Protein AF-A0A940ZBG0-F1 (afdb_monomer_lite)

Foldseek 3Di:
DPPPPDDDDPVNVVVVVVVCVVVLVDPDPSVVVVVVVVVVVVVPALEQEDDCDPPLADVALVVRLVLLQCLQPPPLAVHAADQQADQDDDPDFDADLHRCVVGSRSLRVGVSNQNRYNHDPDDDDDFDQPDDDPDPAADDQHWYAESVGTHHDDVVVVVVVCVVPVDPNHRPNCSSNNGRGVVSNVRSNVSD

Secondary structure (DSSP, 8-state):
--SS-----HHHHHHHHHHHHHTT-S-SHHHHHHHHHHHHHHHH-SEE--S-BTTTB-SSHHHHHHHHHHHHHSTTS--SPPTT---PPP-------S-HHHHHHHHHHHHHHHHTSS--S-----PPP-S--SSS-----PEEEETTEEEPP-HHHHHHHHHHS---TTTTGGGGGT--HHHHHHHHHHT-

Radius of gyration: 22.43 Å; chains: 1; bounding box: 70×31×54 Å

Structure (mmCIF, N/CA/C/O backbon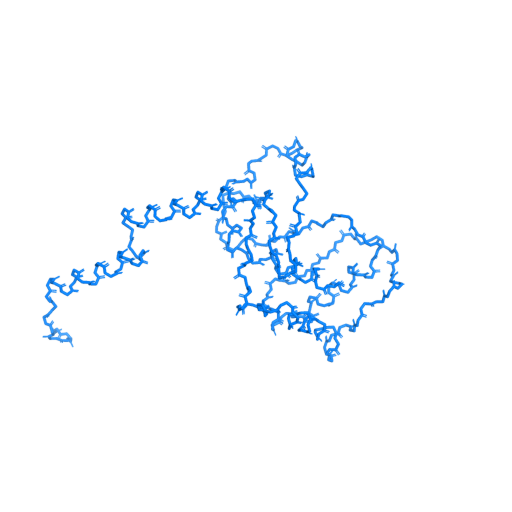e):
data_AF-A0A940ZBG0-F1
#
_entry.id   AF-A0A940ZBG0-F1
#
loop_
_atom_site.group_PDB
_atom_site.id
_atom_site.type_symbol
_atom_site.label_atom_id
_atom_site.label_alt_id
_atom_site.label_comp_id
_atom_site.label_asym_id
_atom_site.label_entity_id
_atom_site.label_seq_id
_atom_site.pdbx_PDB_ins_code
_atom_site.Cartn_x
_atom_site.Cartn_y
_atom_site.Cartn_z
_atom_site.occupancy
_atom_site.B_iso_or_equiv
_atom_site.auth_seq_id
_atom_site.auth_comp_id
_atom_site.auth_asym_id
_atom_site.auth_atom_id
_atom_site.pdbx_PDB_model_num
ATOM 1 N N . MET A 1 1 ? -48.530 17.840 16.232 1.00 47.94 1 MET A N 1
ATOM 2 C CA . MET A 1 1 ? -48.938 16.725 15.348 1.00 47.94 1 MET A CA 1
ATOM 3 C C . MET A 1 1 ? -47.774 15.737 15.287 1.00 47.94 1 MET A C 1
ATOM 5 O O . MET A 1 1 ? -46.697 16.145 14.873 1.00 47.94 1 MET A O 1
ATOM 9 N N . ARG A 1 2 ? -47.915 14.501 15.795 1.00 56.12 2 ARG A N 1
ATOM 10 C CA . ARG A 1 2 ? -46.859 13.473 15.675 1.00 56.12 2 ARG A CA 1
ATOM 11 C C . ARG A 1 2 ? -46.917 12.907 14.253 1.00 56.12 2 ARG A C 1
ATOM 13 O O . ARG A 1 2 ? -47.980 12.473 13.835 1.00 56.12 2 ARG A O 1
ATOM 20 N N . ARG A 1 3 ? -45.808 12.957 13.511 1.00 65.69 3 ARG A N 1
ATOM 21 C CA . ARG A 1 3 ? -45.768 12.694 12.058 1.00 65.69 3 ARG A CA 1
ATOM 22 C C . ARG A 1 3 ? -45.963 11.213 11.679 1.00 65.69 3 ARG A C 1
ATOM 24 O O . ARG A 1 3 ? -46.288 10.958 10.529 1.00 65.69 3 ARG A O 1
ATOM 31 N N . TYR A 1 4 ? -45.812 10.276 12.629 1.00 72.06 4 TYR A N 1
ATOM 32 C CA . TYR A 1 4 ? -45.810 8.828 12.345 1.00 72.06 4 TYR A CA 1
ATOM 33 C C . TYR A 1 4 ? -46.610 7.923 13.304 1.00 72.06 4 TYR A C 1
ATOM 35 O O . TYR A 1 4 ? -46.640 6.732 13.061 1.00 72.06 4 TYR A O 1
ATOM 43 N N . CYS A 1 5 ? -47.278 8.441 14.346 1.00 66.44 5 CYS A N 1
ATOM 44 C CA . CYS A 1 5 ? -48.211 7.722 15.253 1.00 66.44 5 CYS A CA 1
ATOM 45 C C . CYS A 1 5 ? -47.849 6.322 15.823 1.00 66.44 5 CYS A C 1
ATOM 47 O O . CYS A 1 5 ? -48.643 5.797 16.599 1.00 66.44 5 CYS A O 1
ATOM 49 N N . GLU A 1 6 ? -46.683 5.743 15.544 1.00 78.69 6 GLU A N 1
ATOM 50 C CA . GLU A 1 6 ? -46.242 4.472 16.121 1.00 78.69 6 GLU A CA 1
ATOM 51 C C . GLU A 1 6 ? -45.600 4.678 17.497 1.00 78.69 6 GLU A C 1
ATOM 53 O O . GLU A 1 6 ? -44.831 5.618 17.727 1.00 78.69 6 GLU A O 1
ATOM 58 N N . ILE A 1 7 ? -45.942 3.792 18.432 1.00 81.75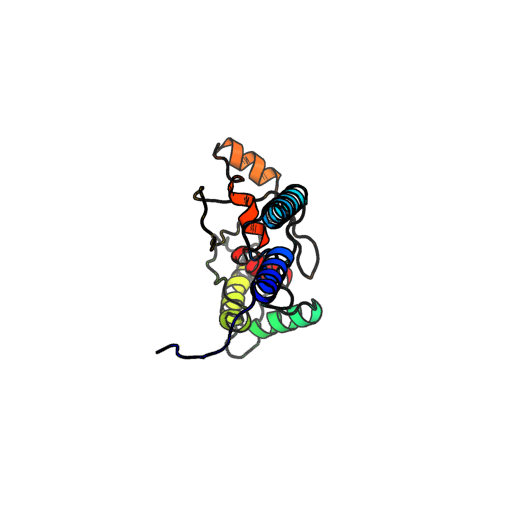 7 ILE A N 1
ATOM 59 C CA . ILE A 1 7 ? -45.298 3.713 19.742 1.00 81.75 7 ILE A CA 1
ATOM 60 C C . ILE A 1 7 ? -44.049 2.850 19.571 1.00 81.75 7 ILE A C 1
ATOM 62 O O . ILE A 1 7 ? -44.150 1.659 19.290 1.00 81.75 7 ILE A O 1
ATOM 66 N N . VAL A 1 8 ? -42.872 3.448 19.748 1.00 83.12 8 VAL A N 1
ATOM 67 C CA . VAL A 1 8 ? -41.616 2.698 19.836 1.00 83.12 8 VAL A CA 1
ATOM 68 C C . VAL A 1 8 ? -41.448 2.243 21.279 1.00 83.12 8 VAL A C 1
ATOM 70 O O . VAL A 1 8 ? -41.295 3.065 22.183 1.00 83.12 8 VAL A O 1
ATOM 73 N N . TYR A 1 9 ? -41.511 0.934 21.485 1.00 89.75 9 TYR A N 1
ATOM 74 C CA . TYR A 1 9 ? -41.313 0.322 22.792 1.00 89.75 9 TYR A CA 1
ATOM 75 C C . TYR A 1 9 ? -39.827 0.305 23.179 1.00 89.75 9 TYR A C 1
ATOM 77 O O . TYR A 1 9 ? -38.951 0.240 22.312 1.00 89.75 9 TYR A O 1
ATOM 85 N N . SER A 1 10 ? -39.540 0.345 24.481 1.00 91.31 10 SER A N 1
ATOM 86 C CA . SER A 1 10 ? -38.177 0.307 25.031 1.00 91.31 10 SER A CA 1
ATOM 87 C C . SER A 1 10 ? -37.381 -0.900 24.545 1.00 91.31 10 SER A C 1
ATOM 89 O O . SER A 1 10 ? -36.198 -0.779 24.248 1.00 91.31 10 SER A O 1
ATOM 91 N N . GLU A 1 11 ? -38.042 -2.042 24.389 1.00 94.75 11 GLU A N 1
ATOM 92 C CA . GLU A 1 11 ? -37.454 -3.294 23.919 1.00 94.75 11 GLU A CA 1
ATOM 93 C C . GLU A 1 11 ? -36.917 -3.143 22.496 1.00 94.75 11 GLU A C 1
ATOM 95 O O . GLU A 1 11 ? -35.834 -3.634 22.189 1.00 94.75 11 GLU A O 1
ATOM 100 N N . LYS A 1 12 ? -37.629 -2.400 21.635 1.00 92.69 12 LYS A N 1
ATOM 101 C CA . LYS A 1 12 ? -37.180 -2.160 20.261 1.00 92.69 12 LYS A CA 1
ATOM 102 C C . LYS A 1 12 ? -35.967 -1.235 20.212 1.00 92.69 12 LYS A C 1
ATOM 104 O O . LYS A 1 12 ? -35.098 -1.409 19.363 1.00 92.69 12 LYS A O 1
ATOM 109 N N . ILE A 1 13 ? -35.898 -0.264 21.122 1.00 94.19 13 ILE A N 1
ATOM 110 C CA . ILE A 1 13 ? -34.723 0.604 21.267 1.00 94.19 13 ILE A CA 1
ATOM 111 C C . ILE A 1 13 ? -33.533 -0.225 21.752 1.00 94.19 13 ILE A C 1
ATOM 113 O O . ILE A 1 13 ? -32.454 -0.111 21.177 1.00 94.19 13 ILE A O 1
ATOM 117 N N . GLN A 1 14 ? -33.737 -1.088 22.750 1.00 96.44 14 GLN A N 1
ATOM 118 C CA . GLN A 1 14 ? -32.686 -1.958 23.271 1.00 96.44 14 GLN A CA 1
ATOM 119 C C . GLN A 1 14 ? -32.158 -2.912 22.194 1.00 96.44 14 GLN A C 1
ATOM 121 O O . GLN A 1 14 ? -30.951 -3.015 22.028 1.00 96.44 14 GLN A O 1
ATOM 126 N N . GLU A 1 15 ? -33.036 -3.515 21.389 1.00 96.62 15 GLU A N 1
ATOM 127 C CA . GLU A 1 15 ? -32.641 -4.368 20.259 1.00 96.62 15 GLU A CA 1
ATOM 128 C C . GLU A 1 15 ? -31.735 -3.620 19.264 1.00 96.62 15 GLU A C 1
ATOM 130 O O . GLU A 1 15 ? -30.714 -4.144 18.821 1.00 96.62 15 GLU A O 1
ATOM 135 N N . VAL A 1 16 ? -32.074 -2.370 18.928 1.00 96.75 16 VAL A N 1
ATOM 136 C CA . VAL A 1 16 ? -31.240 -1.540 18.045 1.00 96.75 16 VAL A CA 1
ATOM 137 C C . VAL A 1 16 ? -29.897 -1.227 18.701 1.00 96.75 16 VAL A C 1
ATOM 139 O O . VAL A 1 16 ? -28.866 -1.346 18.043 1.00 96.75 16 VAL A O 1
ATOM 142 N N . VAL A 1 17 ? -29.888 -0.856 19.983 1.00 96.94 17 VAL A N 1
ATOM 143 C CA . VAL A 1 17 ? -28.651 -0.592 20.734 1.00 96.94 17 VAL A CA 1
ATOM 144 C C . VAL A 1 17 ? -27.756 -1.831 20.753 1.00 96.94 17 VAL A C 1
ATOM 146 O O . VAL A 1 17 ? -26.576 -1.725 20.425 1.00 96.94 17 VAL A O 1
ATOM 149 N N . ASP A 1 18 ? -28.313 -3.004 21.043 1.00 96.88 18 ASP A N 1
ATOM 150 C CA . ASP A 1 18 ? -27.581 -4.271 21.103 1.00 96.88 18 ASP A CA 1
ATOM 151 C C . ASP A 1 18 ? -27.020 -4.667 19.731 1.00 96.88 18 ASP A C 1
ATOM 153 O O . ASP A 1 18 ? -25.892 -5.165 19.633 1.00 96.88 18 ASP A O 1
ATOM 157 N N . HIS A 1 19 ? -27.769 -4.415 18.651 1.00 97.62 19 HIS A N 1
ATOM 158 C CA . HIS A 1 19 ? -27.283 -4.608 17.287 1.00 97.62 19 HIS A CA 1
ATOM 159 C C . HIS A 1 19 ? -26.135 -3.658 16.947 1.00 97.62 19 HIS A C 1
ATOM 161 O O . HIS A 1 19 ? -25.129 -4.105 16.393 1.00 97.62 19 HIS A O 1
ATOM 167 N N . LEU A 1 20 ? -26.244 -2.371 17.279 1.00 98.00 20 LEU A N 1
ATOM 168 C CA . LEU A 1 20 ? -25.172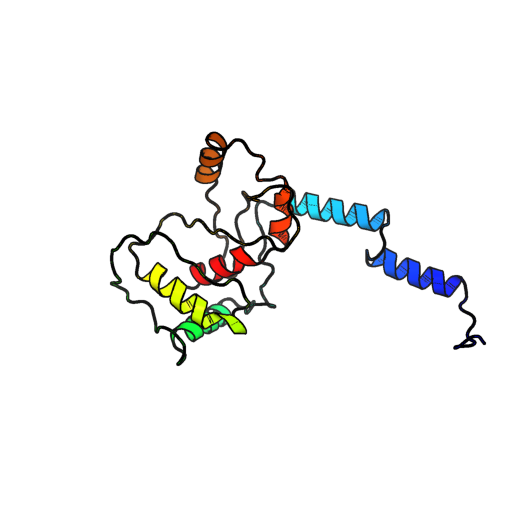 -1.411 17.020 1.00 98.00 20 LEU A CA 1
ATOM 169 C C . LEU A 1 20 ? -23.920 -1.740 17.853 1.00 98.00 20 LEU A C 1
ATOM 171 O O . LEU A 1 20 ? -22.817 -1.738 17.310 1.00 98.00 20 LEU A O 1
ATOM 175 N N . ASP A 1 21 ? -24.076 -2.104 19.128 1.00 97.62 21 ASP A N 1
ATOM 176 C CA . ASP A 1 21 ? -22.974 -2.523 20.005 1.00 97.62 21 ASP A CA 1
ATOM 177 C C . ASP A 1 21 ? -22.284 -3.798 19.497 1.00 97.62 21 ASP A C 1
ATOM 179 O O . ASP A 1 21 ? -21.061 -3.857 19.367 1.00 97.62 21 ASP A O 1
ATOM 183 N N . THR A 1 22 ? -23.069 -4.816 19.131 1.00 96.75 22 THR A N 1
ATOM 184 C CA . THR A 1 22 ? -22.541 -6.099 18.642 1.00 96.75 22 THR A CA 1
ATOM 185 C C . THR A 1 22 ? -21.792 -5.970 17.320 1.00 96.75 22 THR A C 1
ATOM 187 O O . THR A 1 22 ? -20.891 -6.765 17.059 1.00 96.75 22 THR A O 1
ATOM 190 N N . ASN A 1 23 ? -22.113 -4.950 16.524 1.00 97.19 23 ASN A N 1
ATOM 191 C CA . ASN A 1 23 ? -21.422 -4.632 15.277 1.00 97.19 23 ASN A CA 1
ATOM 192 C C . ASN A 1 23 ? -20.347 -3.540 15.432 1.00 97.19 23 ASN A C 1
ATOM 194 O O . ASN A 1 23 ? -19.833 -3.057 14.427 1.00 97.19 23 ASN A O 1
ATOM 198 N N . PHE A 1 24 ? -19.973 -3.170 16.665 1.00 97.31 24 PHE A N 1
ATOM 199 C CA . PHE A 1 24 ? -18.933 -2.171 16.958 1.00 97.31 24 PHE A CA 1
ATOM 200 C C . PHE A 1 24 ? -19.235 -0.769 16.398 1.00 97.31 24 PHE A C 1
ATOM 202 O O . PHE A 1 24 ? -18.327 -0.002 16.091 1.00 97.31 24 PHE A O 1
ATOM 209 N N . LEU A 1 25 ? -20.518 -0.431 16.261 1.00 97.31 25 LEU A N 1
ATOM 210 C CA . LEU A 1 25 ? -20.997 0.874 15.796 1.00 97.31 25 LEU A CA 1
ATOM 211 C C . LEU A 1 25 ? -21.318 1.831 16.956 1.00 97.31 25 LEU A C 1
ATOM 213 O O . LEU A 1 25 ? -21.736 2.962 16.716 1.00 97.31 25 LEU A O 1
ATOM 217 N N . LEU A 1 26 ? -21.131 1.386 18.204 1.00 97.44 26 LEU A N 1
ATOM 218 C CA . LEU A 1 26 ? -21.217 2.207 19.412 1.00 97.44 26 LEU A CA 1
ATOM 219 C C . LEU A 1 26 ? -19.872 2.235 20.130 1.00 97.44 26 LEU A C 1
ATOM 221 O O . LEU A 1 26 ? -19.163 1.232 20.180 1.00 97.44 26 LEU A O 1
ATOM 225 N N . GLU A 1 27 ? -19.561 3.371 20.750 1.00 96.44 27 GLU A N 1
ATOM 226 C CA . GLU A 1 27 ? -18.392 3.533 21.611 1.00 96.44 27 GLU A CA 1
ATOM 227 C C . GLU A 1 27 ? -18.618 2.822 22.958 1.00 96.44 27 GLU A C 1
ATOM 229 O O . GLU A 1 27 ? -18.964 3.423 23.974 1.00 96.44 27 GLU A O 1
ATOM 234 N N . SER A 1 28 ? -18.473 1.500 22.950 1.00 96.62 28 SER A N 1
ATOM 235 C CA . SER A 1 28 ? -18.651 0.632 24.111 1.00 96.62 28 SER A CA 1
ATOM 236 C C . SER A 1 28 ? -17.340 -0.029 24.534 1.00 96.62 28 SER A C 1
ATOM 238 O O . SER A 1 28 ? -16.330 0.008 23.827 1.00 96.62 28 SER A O 1
ATOM 240 N N . GLY A 1 29 ? -17.355 -0.720 25.678 1.00 97.56 29 GLY A N 1
ATOM 241 C CA . GLY A 1 29 ? -16.223 -1.557 26.088 1.00 97.56 29 GLY A CA 1
ATOM 242 C C . GLY A 1 29 ? -15.847 -2.611 25.035 1.00 97.56 29 GLY A C 1
ATOM 243 O O . GLY A 1 29 ? -14.664 -2.892 24.854 1.00 97.56 29 GLY A O 1
ATOM 244 N N . ARG A 1 30 ? -16.826 -3.142 24.284 1.00 96.56 30 ARG A N 1
ATOM 245 C CA . ARG A 1 30 ? -16.585 -4.125 23.213 1.00 96.56 30 ARG A CA 1
ATOM 246 C C . ARG A 1 30 ? -15.887 -3.502 22.012 1.00 96.56 30 ARG A C 1
ATOM 248 O O . ARG A 1 30 ? -14.977 -4.124 21.466 1.00 96.56 30 ARG A O 1
ATOM 255 N N . PHE A 1 31 ? -16.286 -2.291 21.621 1.00 98.00 31 PHE A N 1
ATOM 256 C CA . PHE A 1 31 ? -15.601 -1.530 20.575 1.00 98.00 31 PHE A CA 1
ATOM 257 C C . PHE A 1 31 ? -14.133 -1.303 20.937 1.00 98.00 31 PHE A C 1
ATOM 259 O O . PHE A 1 31 ? -13.249 -1.694 20.177 1.00 98.00 31 PHE A O 1
ATOM 266 N N . TRP A 1 32 ? -13.864 -0.765 22.130 1.00 97.81 32 TRP A N 1
ATOM 267 C CA . TRP A 1 32 ? -12.497 -0.471 22.566 1.00 97.81 32 TRP A CA 1
ATOM 268 C C . TRP A 1 32 ? -11.635 -1.722 22.716 1.00 97.81 32 TRP A C 1
ATOM 270 O O . TRP A 1 32 ? -10.453 -1.716 22.371 1.00 97.81 32 TRP A O 1
ATOM 280 N N . GLU A 1 33 ? -12.218 -2.828 23.178 1.00 98.00 33 GLU A N 1
ATOM 281 C CA . GLU A 1 33 ? -11.506 -4.097 23.224 1.00 98.00 33 GLU A CA 1
ATOM 282 C C . GLU A 1 33 ? -11.157 -4.612 21.819 1.00 98.00 33 GLU A C 1
ATOM 284 O O . GLU A 1 33 ? -10.040 -5.094 21.607 1.00 98.00 33 GLU A O 1
ATOM 289 N N . LYS A 1 34 ? -12.076 -4.488 20.853 1.00 97.56 34 LYS A N 1
ATOM 290 C CA . LYS A 1 34 ? -11.847 -4.884 19.459 1.00 97.56 34 LYS A CA 1
ATOM 291 C C . LYS A 1 34 ? -10.798 -4.003 18.779 1.00 97.56 34 LYS A C 1
ATOM 293 O O . LYS A 1 34 ? -9.894 -4.559 18.157 1.00 97.56 34 LYS A O 1
ATOM 298 N N . ASP A 1 35 ? -10.878 -2.679 18.924 1.00 96.94 35 ASP A N 1
ATOM 299 C CA . ASP A 1 35 ? -9.885 -1.732 18.390 1.00 96.94 35 ASP A CA 1
ATOM 300 C C . ASP A 1 35 ? -8.488 -2.032 18.944 1.00 96.94 35 ASP A C 1
ATOM 302 O O . ASP A 1 35 ? -7.546 -2.238 18.173 1.00 96.94 35 ASP A O 1
ATOM 306 N N . ARG A 1 36 ? -8.368 -2.185 20.271 1.00 97.69 36 ARG A N 1
ATOM 307 C CA . ARG A 1 36 ? -7.100 -2.540 20.918 1.00 97.69 36 ARG A CA 1
ATOM 308 C C . ARG A 1 36 ? -6.519 -3.832 20.347 1.00 97.69 36 ARG A C 1
ATOM 310 O O . ARG A 1 36 ? -5.347 -3.849 19.984 1.00 97.69 36 ARG A O 1
ATOM 317 N N . ARG A 1 37 ? -7.328 -4.893 20.231 1.00 97.81 37 ARG A N 1
ATOM 318 C CA . ARG A 1 37 ? -6.878 -6.178 19.666 1.00 97.81 37 ARG A CA 1
ATOM 319 C C . ARG A 1 37 ? -6.379 -6.012 18.230 1.00 97.81 37 ARG A C 1
ATOM 321 O O . ARG A 1 37 ? -5.272 -6.435 17.936 1.00 97.81 37 ARG A O 1
ATOM 328 N N . ILE A 1 38 ? -7.129 -5.324 17.364 1.00 97.19 38 ILE A N 1
ATOM 329 C CA . ILE A 1 38 ? -6.720 -5.085 15.967 1.00 97.19 38 ILE A CA 1
ATOM 330 C C . ILE A 1 38 ? -5.388 -4.325 15.895 1.00 97.19 38 ILE A C 1
ATOM 332 O O . ILE A 1 38 ? -4.524 -4.666 15.086 1.00 97.19 38 ILE A O 1
ATOM 336 N N . ARG A 1 39 ? -5.210 -3.292 16.726 1.00 97.12 39 ARG A N 1
ATOM 337 C CA . ARG A 1 39 ? -3.967 -2.508 16.782 1.00 97.12 39 ARG A CA 1
ATOM 338 C C . ARG A 1 39 ? -2.793 -3.334 17.286 1.00 97.12 39 ARG A C 1
ATOM 340 O O . ARG A 1 39 ? -1.706 -3.248 16.719 1.00 97.12 39 ARG A O 1
ATOM 347 N N . GLU A 1 40 ? -3.000 -4.133 18.327 1.00 97.69 40 GLU A N 1
ATOM 348 C CA . GLU A 1 40 ? -1.980 -5.031 18.867 1.00 97.69 40 GLU A CA 1
ATOM 349 C C . GLU A 1 40 ? -1.581 -6.114 17.860 1.00 97.69 40 GLU A C 1
ATOM 351 O O . GLU A 1 40 ? -0.386 -6.356 17.680 1.00 97.69 40 GLU A O 1
ATOM 356 N N . ASP A 1 41 ? -2.551 -6.721 17.177 1.00 97.81 41 ASP A N 1
ATOM 357 C CA . ASP A 1 41 ? -2.320 -7.735 16.147 1.00 97.81 41 ASP A CA 1
ATOM 358 C C . ASP A 1 41 ? -1.532 -7.143 14.975 1.00 97.81 41 ASP A C 1
ATOM 360 O O . ASP A 1 41 ? -0.504 -7.693 14.573 1.00 97.81 41 ASP A O 1
ATOM 364 N N . PHE A 1 42 ? -1.940 -5.964 14.484 1.00 97.69 42 PHE A N 1
ATOM 365 C CA . PHE A 1 42 ? -1.197 -5.257 13.442 1.00 97.69 42 PHE A CA 1
ATOM 366 C C . PHE A 1 42 ? 0.224 -4.936 13.899 1.00 97.69 42 PHE A C 1
ATOM 368 O O . PHE A 1 42 ? 1.172 -5.215 13.171 1.00 97.69 42 PHE A O 1
ATOM 375 N N . LYS A 1 43 ? 0.398 -4.401 15.114 1.00 96.56 43 LYS A N 1
ATOM 376 C CA . LYS A 1 43 ? 1.713 -4.053 15.666 1.00 96.56 43 LYS A CA 1
ATOM 377 C C . LYS A 1 43 ? 2.645 -5.265 15.736 1.00 96.56 43 LYS A C 1
ATOM 379 O O . LYS A 1 43 ? 3.810 -5.130 15.372 1.00 96.56 43 LYS A O 1
ATOM 384 N N . LYS A 1 44 ? 2.142 -6.430 16.158 1.00 97.38 44 LYS A N 1
ATOM 385 C CA . LYS A 1 44 ? 2.916 -7.681 16.267 1.00 97.38 44 LYS A CA 1
ATOM 386 C C . LYS A 1 44 ? 3.235 -8.322 14.916 1.00 97.38 44 LYS A C 1
ATOM 388 O O . LYS A 1 44 ? 4.236 -9.024 14.818 1.00 97.38 44 LYS A O 1
ATOM 393 N N . SER A 1 45 ? 2.405 -8.103 13.896 1.00 97.88 45 SER A N 1
ATOM 394 C CA . SER A 1 45 ? 2.637 -8.671 12.567 1.00 97.88 45 SER A CA 1
ATOM 395 C C . SER A 1 45 ? 3.909 -8.094 11.928 1.00 97.88 45 SER A C 1
ATOM 397 O O . SER A 1 45 ? 4.041 -6.869 11.859 1.00 97.88 45 SER A O 1
ATOM 399 N N . PRO A 1 46 ? 4.828 -8.921 11.401 1.00 97.94 46 PRO A N 1
ATOM 400 C CA . PRO A 1 46 ? 5.934 -8.434 10.578 1.00 97.94 46 PRO A CA 1
ATOM 401 C C . PRO A 1 46 ? 5.487 -8.090 9.149 1.00 97.94 46 PRO A C 1
ATOM 403 O O . PRO A 1 46 ? 6.266 -7.517 8.395 1.00 97.94 46 PRO A O 1
ATOM 406 N N . ILE A 1 47 ? 4.249 -8.435 8.777 1.00 98.38 47 ILE A N 1
ATOM 407 C CA . ILE A 1 47 ? 3.689 -8.250 7.438 1.00 98.38 47 ILE A CA 1
ATOM 408 C C . ILE A 1 47 ? 2.558 -7.221 7.477 1.00 98.38 47 ILE A C 1
ATOM 410 O O . ILE A 1 47 ? 1.663 -7.287 8.328 1.00 98.38 47 ILE A O 1
ATOM 414 N N . ARG A 1 48 ? 2.573 -6.296 6.520 1.00 98.12 48 ARG A N 1
ATOM 415 C CA . ARG A 1 48 ? 1.415 -5.504 6.119 1.00 98.12 48 ARG A CA 1
ATOM 416 C C . ARG A 1 48 ? 0.718 -6.249 4.982 1.00 98.12 48 ARG A C 1
ATOM 418 O O . ARG A 1 48 ? 1.257 -6.334 3.881 1.00 98.12 48 ARG A O 1
ATOM 425 N N . SER A 1 49 ? -0.453 -6.812 5.272 1.00 97.19 49 SER A N 1
ATOM 426 C CA . SER A 1 49 ? -1.263 -7.497 4.262 1.00 97.19 49 SER A CA 1
ATOM 427 C C . SER A 1 49 ? -1.696 -6.540 3.155 1.00 97.19 49 SER A C 1
ATOM 429 O O . SER A 1 49 ? -1.885 -5.340 3.396 1.00 97.19 49 SER A O 1
ATOM 431 N N . MET A 1 50 ? -1.888 -7.088 1.960 1.00 95.50 50 MET A N 1
ATOM 432 C CA . MET A 1 50 ? -2.557 -6.372 0.878 1.00 95.50 50 MET A CA 1
ATOM 433 C C . MET A 1 50 ? -4.019 -6.120 1.253 1.00 95.50 50 MET A C 1
ATOM 435 O O . MET A 1 50 ? -4.681 -6.993 1.819 1.00 95.50 50 MET A O 1
ATOM 439 N N . VAL A 1 51 ? -4.523 -4.921 0.967 1.00 95.19 51 VAL A N 1
ATOM 440 C CA . VAL A 1 51 ? -5.906 -4.534 1.302 1.00 95.19 51 VAL A CA 1
ATOM 441 C C . VAL A 1 51 ? -6.759 -4.194 0.093 1.00 95.19 51 VAL A C 1
ATOM 443 O O . VAL A 1 51 ? -7.965 -4.045 0.240 1.00 95.19 51 VAL A O 1
ATOM 446 N N . LEU A 1 52 ? -6.160 -4.076 -1.091 1.00 95.06 52 LEU A N 1
ATOM 447 C CA . LEU A 1 52 ? -6.863 -3.638 -2.298 1.00 95.06 52 LEU A CA 1
ATOM 448 C C . LEU A 1 52 ? -7.220 -4.776 -3.258 1.00 95.06 52 LEU A C 1
ATOM 450 O O . LEU A 1 52 ? -7.934 -4.548 -4.242 1.00 95.06 52 LEU A O 1
ATOM 454 N N . ALA A 1 53 ? -6.723 -5.984 -2.992 1.00 93.94 53 ALA A N 1
ATOM 455 C CA . ALA A 1 53 ? -6.990 -7.167 -3.794 1.00 93.94 53 ALA A CA 1
ATOM 456 C C . ALA A 1 53 ? -8.495 -7.481 -3.826 1.00 93.94 53 ALA A C 1
ATOM 458 O O . ALA A 1 53 ? -9.133 -7.660 -2.792 1.00 93.94 53 ALA A O 1
ATOM 459 N N . GLY A 1 54 ? -9.064 -7.553 -5.030 1.00 92.06 54 GLY A N 1
ATOM 460 C CA . GLY A 1 54 ? -10.500 -7.747 -5.253 1.00 92.06 54 GLY A CA 1
ATOM 461 C C . GLY A 1 54 ? -11.329 -6.457 -5.251 1.00 92.06 54 GLY A C 1
ATOM 462 O O . GLY A 1 54 ? -12.484 -6.497 -5.672 1.00 92.06 54 GLY A O 1
ATOM 463 N N . GLU A 1 55 ? -10.752 -5.320 -4.851 1.00 88.94 55 GLU A N 1
ATOM 464 C CA . GLU A 1 55 ? -11.422 -4.014 -4.848 1.00 88.94 55 GLU A CA 1
ATOM 465 C C . GLU A 1 55 ? -10.873 -3.085 -5.941 1.00 88.94 55 GLU A C 1
ATOM 467 O O . GLU A 1 55 ? -11.584 -2.743 -6.893 1.00 88.94 55 GLU A O 1
ATOM 472 N N . SER A 1 56 ? -9.602 -2.686 -5.826 1.00 90.25 56 SER A N 1
ATOM 473 C CA . SER A 1 56 ? -8.956 -1.755 -6.770 1.00 90.25 56 SER A CA 1
ATOM 474 C C . SER A 1 56 ? -8.240 -2.466 -7.911 1.00 90.25 56 SER A C 1
ATOM 476 O O . SER A 1 56 ? -8.034 -1.866 -8.966 1.00 90.25 56 SER A O 1
ATOM 478 N N . TYR A 1 57 ? -7.871 -3.730 -7.707 1.00 93.50 57 TYR A N 1
ATOM 479 C CA . TYR A 1 57 ? -7.226 -4.579 -8.699 1.00 93.50 57 TYR A CA 1
ATOM 480 C C . TYR A 1 57 ? -7.647 -6.045 -8.519 1.00 93.50 57 TYR A C 1
ATOM 482 O O . TYR A 1 57 ? -8.189 -6.420 -7.476 1.00 93.50 57 TYR A O 1
ATOM 490 N N . ALA A 1 58 ? -7.449 -6.885 -9.539 1.00 93.75 58 ALA A N 1
ATOM 491 C CA . ALA A 1 58 ? -7.861 -8.287 -9.488 1.00 93.75 58 ALA A CA 1
ATOM 492 C C . ALA A 1 58 ? -7.122 -9.056 -8.376 1.00 93.75 58 ALA A C 1
ATOM 494 O O . ALA A 1 58 ? -5.903 -8.998 -8.279 1.00 93.75 58 ALA A O 1
ATOM 495 N N . GLY A 1 59 ? -7.857 -9.803 -7.545 1.00 92.50 59 GLY A N 1
ATOM 496 C CA . GLY A 1 59 ? -7.244 -10.646 -6.507 1.00 92.50 59 GLY A CA 1
ATOM 497 C C . GLY A 1 59 ? -6.539 -11.893 -7.055 1.00 92.50 59 GLY A C 1
ATOM 498 O O . GLY A 1 59 ? -5.740 -12.498 -6.349 1.00 92.50 59 GLY A O 1
ATOM 499 N N . ASP A 1 60 ? -6.827 -12.274 -8.302 1.00 95.12 60 ASP A N 1
ATOM 500 C CA . ASP A 1 60 ? -6.110 -13.339 -9.002 1.00 95.12 60 ASP A CA 1
ATOM 501 C C . ASP A 1 60 ? -4.825 -12.776 -9.644 1.00 95.12 60 ASP A C 1
ATOM 503 O O . ASP A 1 60 ? -4.917 -11.845 -10.451 1.00 95.12 60 ASP A O 1
ATOM 507 N N . PRO A 1 61 ? -3.637 -13.317 -9.316 1.00 95.88 61 PRO A N 1
ATOM 508 C CA . PRO A 1 61 ? -2.363 -12.750 -9.757 1.00 95.88 61 PRO A CA 1
ATOM 509 C C . PRO A 1 61 ? -2.133 -12.861 -11.270 1.00 95.88 61 PRO A C 1
ATOM 511 O O . PRO A 1 61 ? -1.450 -12.010 -11.839 1.00 95.88 61 PRO A O 1
ATOM 514 N N . LEU A 1 62 ? -2.692 -13.880 -11.936 1.00 95.88 62 LEU A N 1
ATOM 515 C CA . LEU A 1 62 ? -2.550 -14.043 -13.386 1.00 95.88 62 LEU A CA 1
ATOM 516 C C . LEU A 1 62 ? -3.380 -12.993 -14.120 1.00 95.88 62 LEU A C 1
ATOM 518 O O . LEU A 1 62 ? -2.851 -12.266 -14.959 1.00 95.88 62 LEU A O 1
ATOM 522 N N . ARG A 1 63 ? -4.650 -12.848 -13.736 1.00 96.25 63 ARG A N 1
ATOM 523 C CA . ARG A 1 63 ? -5.529 -11.808 -14.272 1.00 96.25 63 ARG A CA 1
ATOM 524 C C . ARG A 1 63 ? -4.977 -10.411 -14.009 1.00 96.25 63 ARG A C 1
ATOM 526 O O . ARG A 1 63 ? -5.011 -9.569 -14.896 1.00 96.25 63 ARG A O 1
ATOM 533 N N . LEU A 1 64 ? -4.439 -10.165 -12.816 1.00 96.44 64 LEU A N 1
ATOM 534 C CA . LEU A 1 64 ? -3.832 -8.878 -12.493 1.00 96.44 64 LEU A CA 1
ATOM 535 C C . LEU A 1 64 ? -2.632 -8.562 -13.391 1.00 96.44 64 LEU A C 1
ATOM 537 O O . LEU A 1 64 ? -2.474 -7.428 -13.839 1.00 96.44 64 LEU A O 1
ATOM 541 N N . GLN A 1 65 ? -1.792 -9.557 -13.677 1.00 96.50 65 GLN A N 1
ATOM 542 C CA . GLN A 1 65 ? -0.671 -9.375 -14.593 1.00 96.50 65 GLN A CA 1
ATOM 543 C C . GLN A 1 65 ? -1.148 -9.070 -16.021 1.00 96.50 65 GLN A C 1
ATOM 545 O O . GLN A 1 65 ? -0.543 -8.243 -16.705 1.00 96.50 65 GLN A O 1
ATOM 550 N N . GLU A 1 66 ? -2.227 -9.711 -16.475 1.00 96.38 66 GLU A N 1
ATOM 551 C CA . GLU A 1 66 ? -2.858 -9.409 -17.764 1.00 96.38 66 GLU A CA 1
ATOM 552 C C . GLU A 1 66 ? -3.423 -7.987 -17.804 1.00 96.38 66 GLU A C 1
ATOM 554 O O . GLU A 1 66 ? -3.122 -7.261 -18.750 1.00 96.38 66 GLU A O 1
ATOM 559 N N . ASP A 1 67 ? -4.155 -7.566 -16.766 1.00 96.19 67 ASP A N 1
ATOM 560 C CA . ASP A 1 67 ? -4.696 -6.208 -16.639 1.00 96.19 67 ASP A CA 1
ATOM 561 C C . ASP A 1 67 ? -3.559 -5.168 -16.701 1.00 96.19 67 ASP A C 1
ATOM 563 O O . ASP A 1 67 ? -3.619 -4.211 -17.476 1.00 96.19 67 ASP A O 1
ATOM 567 N N . ILE A 1 68 ? -2.472 -5.386 -15.946 1.00 96.81 68 ILE A N 1
ATOM 568 C CA . ILE A 1 68 ? -1.314 -4.482 -15.929 1.00 96.81 68 ILE A CA 1
ATOM 569 C C . ILE A 1 68 ? -0.642 -4.415 -17.300 1.00 96.81 68 ILE A C 1
ATOM 571 O O . ILE A 1 68 ? -0.404 -3.315 -17.794 1.00 96.81 68 ILE A O 1
ATOM 575 N N . ARG A 1 69 ? -0.384 -5.555 -17.956 1.00 96.31 69 ARG A N 1
ATOM 576 C CA . ARG A 1 69 ? 0.158 -5.586 -19.329 1.00 96.31 69 ARG A CA 1
ATOM 577 C C . ARG A 1 69 ? -0.781 -4.915 -20.332 1.00 96.31 69 ARG A C 1
ATOM 579 O O . ARG A 1 69 ? -0.306 -4.282 -21.275 1.00 96.31 69 ARG A O 1
ATOM 586 N N . GLY A 1 70 ? -2.091 -5.028 -20.125 1.00 97.06 70 GLY A N 1
ATOM 587 C CA . GLY A 1 70 ? -3.116 -4.333 -20.898 1.00 97.06 70 GLY A CA 1
ATOM 588 C C . GLY A 1 70 ? -2.882 -2.826 -20.909 1.00 97.06 70 GLY A C 1
ATOM 589 O O . GLY A 1 70 ? -2.779 -2.241 -21.985 1.00 97.06 70 GLY A O 1
ATOM 590 N N . TYR A 1 71 ? -2.633 -2.219 -19.745 1.00 97.69 71 TYR A N 1
ATOM 591 C CA . TYR A 1 71 ? -2.385 -0.776 -19.651 1.00 97.69 71 TYR A CA 1
ATOM 592 C C . TYR A 1 71 ? -1.170 -0.282 -20.446 1.00 97.69 71 TYR A C 1
ATOM 594 O O . TYR A 1 71 ? -1.138 0.893 -20.820 1.00 97.69 71 TYR A O 1
ATOM 602 N N . PHE A 1 72 ? -0.189 -1.149 -20.727 1.00 97.81 72 PHE A N 1
ATOM 603 C CA . PHE A 1 72 ? 0.921 -0.829 -21.629 1.00 97.81 72 PHE A CA 1
ATOM 604 C C . PHE A 1 72 ? 0.515 -0.901 -23.101 1.00 97.81 72 PHE A C 1
ATOM 606 O O . PHE A 1 72 ? 0.974 -0.081 -23.889 1.00 97.81 72 PHE A O 1
ATOM 613 N N . ARG A 1 73 ? -0.302 -1.884 -23.485 1.00 97.06 73 ARG A N 1
ATOM 614 C CA . ARG A 1 73 ? -0.519 -2.281 -24.888 1.00 97.06 73 ARG A CA 1
ATOM 615 C C . ARG A 1 73 ? -1.788 -1.727 -25.522 1.00 97.06 73 ARG A C 1
ATOM 617 O O . ARG A 1 73 ? -1.893 -1.720 -26.747 1.00 97.06 73 ARG A O 1
ATOM 624 N N . GLU A 1 74 ? -2.755 -1.325 -24.710 1.00 96.75 74 GLU A N 1
ATOM 625 C CA . GLU A 1 74 ? -3.968 -0.649 -25.163 1.00 96.75 74 GLU A CA 1
ATOM 626 C C . GLU A 1 74 ? -3.635 0.674 -25.887 1.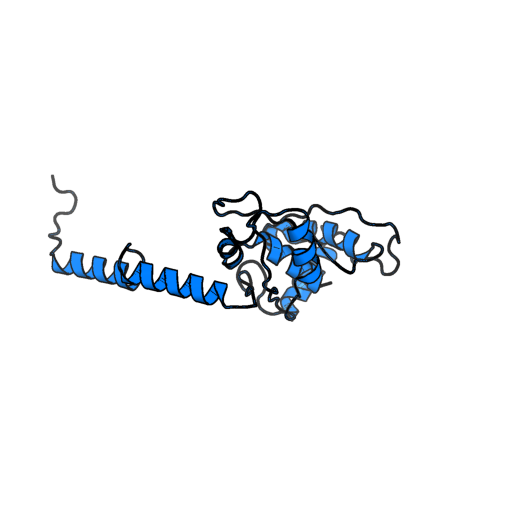00 96.75 74 GLU A C 1
ATOM 628 O O . GLU A 1 74 ? -2.535 1.203 -25.710 1.00 96.75 74 GLU A O 1
ATOM 633 N N . PRO A 1 75 ? -4.542 1.216 -26.725 1.00 96.25 75 PRO A N 1
ATOM 634 C CA . PRO A 1 75 ? -4.255 2.377 -27.578 1.00 96.25 75 PRO A CA 1
ATOM 635 C C . PRO A 1 75 ? -3.729 3.616 -26.837 1.00 96.25 75 PRO A C 1
ATOM 637 O O . PRO A 1 75 ? -2.942 4.380 -27.394 1.00 96.25 75 PRO A O 1
ATOM 640 N N . GLU A 1 76 ? -4.156 3.814 -25.592 1.00 95.38 76 GLU A N 1
ATOM 641 C CA . GLU A 1 76 ? -3.754 4.905 -24.703 1.00 95.38 76 GLU A CA 1
ATOM 642 C C . GLU A 1 76 ? -2.472 4.604 -23.906 1.00 95.38 76 GLU A C 1
ATOM 644 O O . GLU A 1 76 ? -1.994 5.457 -23.157 1.00 95.38 76 GLU A O 1
ATOM 649 N N . GLY A 1 77 ? -1.928 3.393 -24.030 1.00 97.19 77 GLY A N 1
ATOM 650 C CA . GLY A 1 77 ? -0.741 2.931 -23.325 1.00 97.19 77 GLY A CA 1
ATOM 651 C C . GLY A 1 77 ? 0.579 3.336 -23.998 1.00 97.19 77 GLY A C 1
ATOM 652 O O . GLY A 1 77 ? 0.636 3.622 -25.196 1.00 97.19 77 GLY A O 1
ATOM 653 N N . PRO A 1 78 ? 1.693 3.335 -23.247 1.00 96.88 78 PRO A N 1
ATOM 654 C CA . PRO A 1 78 ? 3.014 3.694 -23.768 1.00 96.88 78 PRO A CA 1
ATOM 655 C C . PRO A 1 78 ? 3.696 2.614 -24.631 1.00 96.88 78 PRO A C 1
ATOM 657 O O . PRO A 1 78 ? 4.822 2.831 -25.093 1.00 96.88 78 PRO A O 1
ATOM 660 N N . GLY A 1 79 ? 3.087 1.440 -24.802 1.00 96.31 79 GLY A N 1
ATOM 661 C CA . GLY A 1 79 ? 3.714 0.221 -25.319 1.00 96.31 79 GLY A CA 1
ATOM 662 C C . GLY A 1 79 ? 4.641 -0.452 -24.300 1.00 96.31 79 GLY A C 1
ATOM 663 O O . GLY A 1 79 ? 5.077 0.179 -23.336 1.00 96.31 79 GLY A O 1
ATOM 664 N N . ASP A 1 80 ? 5.003 -1.713 -24.543 1.00 93.69 80 ASP A N 1
ATOM 665 C CA . ASP A 1 80 ? 5.895 -2.483 -23.661 1.00 93.69 80 ASP A CA 1
ATOM 666 C C . ASP A 1 80 ? 7.258 -1.773 -23.442 1.00 93.69 80 ASP A C 1
ATOM 668 O O . ASP A 1 80 ? 7.730 -1.067 -24.348 1.00 93.69 80 ASP A O 1
ATOM 672 N N . PRO A 1 81 ? 7.893 -1.917 -22.261 1.00 89.56 81 PRO A N 1
ATOM 673 C CA . PRO A 1 81 ? 9.242 -1.407 -22.007 1.00 89.56 81 PRO A CA 1
ATOM 674 C C . PRO A 1 81 ? 10.297 -2.022 -22.937 1.00 89.56 81 PRO A C 1
ATOM 676 O O . PRO A 1 81 ? 10.228 -3.201 -23.283 1.00 89.56 81 PRO A O 1
ATOM 679 N N . LEU A 1 82 ? 11.301 -1.236 -23.326 1.00 87.19 82 LEU A N 1
ATOM 680 C CA . LEU A 1 82 ? 12.425 -1.696 -24.144 1.00 87.19 82 LEU A CA 1
ATOM 681 C C . LEU A 1 82 ? 13.499 -2.400 -23.290 1.00 87.19 82 LEU A C 1
ATOM 683 O O . LEU A 1 82 ? 14.042 -1.804 -22.364 1.00 87.19 82 LEU A O 1
ATOM 687 N N . GLU A 1 83 ? 13.893 -3.625 -23.663 1.00 71.94 83 GLU A N 1
ATOM 688 C CA . GLU A 1 83 ? 14.911 -4.426 -22.941 1.00 71.94 83 GLU A CA 1
ATOM 689 C C . GLU A 1 83 ? 16.292 -3.744 -22.838 1.00 71.94 83 GLU A C 1
ATOM 691 O O . GLU A 1 83 ? 17.035 -3.969 -21.888 1.00 71.94 83 GLU A O 1
ATOM 696 N N . ASN A 1 84 ? 16.641 -2.887 -23.805 1.00 66.69 84 ASN A N 1
ATOM 697 C CA . ASN A 1 84 ? 17.885 -2.107 -23.832 1.00 66.69 84 ASN A CA 1
ATOM 698 C C . ASN A 1 84 ? 17.608 -0.610 -23.637 1.00 66.69 84 ASN A C 1
ATOM 700 O O . ASN A 1 84 ? 18.114 0.226 -24.392 1.00 66.69 84 ASN A O 1
ATOM 704 N N . GLY A 1 85 ? 16.758 -0.287 -22.662 1.00 64.38 85 GLY A N 1
ATOM 705 C CA . GLY A 1 85 ? 16.423 1.081 -22.287 1.00 64.38 85 GLY A CA 1
ATOM 706 C C . GLY A 1 85 ? 17.641 1.954 -21.956 1.00 64.38 85 GLY A C 1
ATOM 707 O O . GLY A 1 85 ? 18.796 1.512 -21.896 1.00 64.38 85 GLY A O 1
ATOM 708 N N . SER A 1 86 ? 17.396 3.251 -21.779 1.00 66.12 86 SER A N 1
ATOM 709 C CA . SER A 1 86 ? 18.466 4.198 -21.484 1.00 66.12 86 SER A CA 1
ATOM 710 C C . SER A 1 86 ? 19.153 3.814 -20.164 1.00 66.12 86 SER A C 1
ATOM 712 O O . SER A 1 86 ? 18.558 3.878 -19.092 1.00 66.12 86 SER A O 1
ATOM 714 N N . LYS A 1 87 ? 20.460 3.528 -20.204 1.00 69.69 87 LYS A N 1
ATOM 715 C CA . LYS A 1 87 ? 21.289 3.341 -18.994 1.00 69.69 87 LYS A CA 1
ATOM 716 C C . LYS A 1 87 ? 21.490 4.640 -18.194 1.00 69.69 87 LYS A C 1
ATOM 718 O O . LYS A 1 87 ? 22.434 4.751 -17.412 1.00 69.69 87 LYS A O 1
ATOM 723 N N . ALA A 1 88 ? 20.659 5.655 -18.426 1.00 78.00 88 ALA A N 1
ATOM 724 C CA . ALA A 1 88 ? 20.669 6.872 -17.647 1.00 78.00 88 ALA A CA 1
ATOM 725 C C . ALA A 1 88 ? 20.165 6.579 -16.232 1.00 78.00 88 ALA A C 1
ATOM 727 O O . ALA A 1 88 ? 19.254 5.780 -16.004 1.00 78.00 88 ALA A O 1
ATOM 728 N N . ARG A 1 89 ? 20.775 7.261 -15.265 1.00 83.50 89 ARG A N 1
ATOM 729 C CA . ARG A 1 89 ? 20.349 7.196 -13.874 1.00 83.50 89 ARG A CA 1
ATOM 730 C C . ARG A 1 89 ? 19.016 7.927 -13.721 1.00 83.50 89 ARG A C 1
ATOM 732 O O . ARG A 1 89 ? 18.944 9.132 -13.957 1.00 83.50 89 ARG A O 1
ATOM 739 N N . LEU A 1 90 ? 17.991 7.206 -13.280 1.00 89.75 90 LEU A N 1
ATOM 740 C CA . LEU A 1 90 ? 16.695 7.772 -12.921 1.00 89.75 90 LEU A CA 1
ATOM 741 C C . LEU A 1 90 ? 16.781 8.418 -11.531 1.00 89.75 90 LEU A C 1
ATOM 743 O O . LEU A 1 90 ? 17.200 7.779 -10.569 1.00 89.75 90 LEU A O 1
ATOM 747 N N . ALA A 1 91 ? 16.418 9.698 -11.426 1.00 90.62 91 ALA A N 1
ATOM 748 C CA . ALA A 1 91 ? 16.435 10.422 -10.151 1.00 90.62 91 ALA A CA 1
ATOM 749 C C . ALA A 1 91 ? 15.157 10.203 -9.321 1.00 90.62 91 ALA A C 1
ATOM 751 O O . ALA A 1 91 ? 15.215 10.218 -8.095 1.00 90.62 91 ALA A O 1
ATOM 752 N N . GLY A 1 92 ? 14.015 10.009 -9.981 1.00 93.31 92 GLY A N 1
ATOM 753 C CA . GLY A 1 92 ? 12.721 9.790 -9.343 1.00 93.31 92 GLY A CA 1
ATOM 754 C C . GLY A 1 92 ? 11.575 9.883 -10.348 1.00 93.31 92 GLY A C 1
ATOM 755 O O . GLY A 1 92 ? 11.763 10.374 -11.462 1.00 93.31 92 GLY A O 1
ATOM 756 N N . ILE A 1 93 ? 10.397 9.410 -9.943 1.00 94.75 93 ILE A N 1
ATOM 757 C CA . ILE A 1 93 ? 9.158 9.450 -10.727 1.00 94.75 93 ILE A CA 1
ATOM 758 C C . ILE A 1 93 ? 8.007 9.907 -9.840 1.00 94.75 93 ILE A C 1
ATOM 760 O O . ILE A 1 93 ? 7.989 9.647 -8.639 1.00 94.75 93 ILE A O 1
ATOM 764 N N . ILE A 1 94 ? 7.043 10.583 -10.459 1.00 96.00 94 ILE A N 1
ATOM 765 C CA . ILE A 1 94 ? 5.743 10.876 -9.867 1.00 96.00 94 ILE A CA 1
ATOM 766 C C . ILE A 1 94 ? 4.715 10.032 -10.616 1.00 96.00 94 ILE A C 1
ATOM 768 O O . ILE A 1 94 ? 4.586 10.147 -11.833 1.00 96.00 94 ILE A O 1
ATOM 772 N N . ALA A 1 95 ? 4.003 9.189 -9.877 1.00 96.00 95 ALA A N 1
ATOM 773 C CA . ALA A 1 95 ? 2.937 8.336 -10.381 1.00 96.00 95 ALA A CA 1
ATOM 774 C C . ALA A 1 95 ? 1.651 8.595 -9.576 1.00 96.00 95 ALA A C 1
ATOM 776 O O . ALA A 1 95 ? 1.727 8.995 -8.407 1.00 96.00 95 ALA A O 1
ATOM 777 N N . PRO A 1 96 ? 0.463 8.413 -10.176 1.00 95.62 96 PRO A N 1
ATOM 778 C CA . PRO A 1 96 ? -0.794 8.530 -9.446 1.00 95.62 96 PRO A CA 1
ATOM 779 C C . PRO A 1 96 ? -0.931 7.388 -8.435 1.00 95.62 96 PRO A C 1
ATOM 781 O O . PRO A 1 96 ? -0.263 6.372 -8.562 1.00 95.62 96 PRO A O 1
ATOM 784 N N . HIS A 1 97 ? -1.837 7.524 -7.467 1.00 95.50 97 HIS A N 1
ATOM 785 C CA . HIS A 1 97 ? -2.234 6.439 -6.557 1.00 95.50 97 HIS A CA 1
ATOM 786 C C . HIS A 1 97 ? -3.754 6.169 -6.591 1.00 95.50 97 HIS A C 1
ATOM 788 O O . HIS A 1 97 ? -4.347 5.741 -5.607 1.00 95.50 97 HIS A O 1
ATOM 794 N N . ILE A 1 98 ? -4.408 6.464 -7.720 1.00 94.31 98 ILE A N 1
ATOM 795 C CA . ILE A 1 98 ? -5.829 6.153 -7.948 1.00 94.31 98 ILE A CA 1
ATOM 796 C C . ILE A 1 98 ? -6.000 4.695 -8.394 1.00 94.31 98 ILE A C 1
ATOM 798 O O . ILE A 1 98 ? -5.049 4.091 -8.891 1.00 94.31 98 ILE A O 1
ATOM 802 N N . ASP A 1 99 ? -7.203 4.134 -8.261 1.00 92.12 99 ASP A N 1
ATOM 803 C CA . ASP A 1 99 ? -7.516 2.795 -8.765 1.00 92.12 99 ASP A CA 1
ATOM 804 C C . ASP A 1 99 ? -7.091 2.597 -10.237 1.00 92.12 99 ASP A C 1
ATOM 806 O O . ASP A 1 99 ? -7.157 3.517 -11.062 1.00 92.12 99 ASP A O 1
ATOM 810 N N . TYR A 1 100 ? -6.635 1.386 -10.577 1.00 94.50 100 TYR A N 1
ATOM 811 C CA . TYR A 1 100 ? -6.052 1.117 -11.894 1.00 94.50 100 TYR A CA 1
ATOM 812 C C . TYR A 1 100 ? -7.056 1.264 -13.037 1.00 94.50 100 TYR A C 1
ATOM 814 O O . TYR A 1 100 ? -6.679 1.686 -14.125 1.00 94.50 100 TYR A O 1
ATOM 822 N N . ARG A 1 101 ? -8.349 1.027 -12.792 1.00 92.62 101 ARG A N 1
ATOM 823 C CA . ARG A 1 101 ? -9.390 1.236 -13.812 1.00 92.62 101 ARG A CA 1
ATOM 824 C C . ARG A 1 101 ? -9.451 2.684 -14.294 1.00 92.62 101 ARG A C 1
ATOM 826 O O . ARG A 1 101 ? -9.823 2.918 -15.437 1.00 92.62 101 ARG A O 1
ATOM 833 N N . ARG A 1 102 ? -9.106 3.649 -13.438 1.00 93.00 102 ARG A N 1
ATOM 834 C CA . ARG A 1 102 ? -9.043 5.074 -13.795 1.00 93.00 102 ARG A CA 1
ATOM 835 C C . ARG A 1 102 ? -7.648 5.522 -14.213 1.00 93.00 102 ARG A C 1
ATOM 837 O O . ARG A 1 102 ? -7.529 6.414 -15.045 1.00 93.00 102 ARG A O 1
ATOM 844 N N . GLY A 1 103 ? -6.611 4.969 -13.587 1.00 94.88 103 GLY A N 1
ATOM 845 C CA . GLY A 1 103 ? -5.242 5.476 -13.703 1.00 94.88 103 GLY A CA 1
ATOM 846 C C . GLY A 1 103 ? -4.264 4.601 -14.479 1.00 94.88 103 GLY A C 1
ATOM 847 O O . GLY A 1 103 ? -3.144 5.051 -14.699 1.00 94.88 103 GLY A O 1
ATOM 848 N N . GLY A 1 104 ? -4.634 3.379 -14.868 1.00 96.00 104 GLY A N 1
ATOM 849 C CA . GLY A 1 104 ? -3.718 2.306 -15.279 1.00 96.00 104 GLY A CA 1
ATOM 850 C C . GLY A 1 104 ? -2.689 2.710 -16.333 1.00 96.00 104 GLY A C 1
ATOM 851 O O . GLY A 1 104 ? -1.495 2.499 -16.132 1.00 96.00 104 GLY A O 1
ATOM 852 N N . HIS A 1 105 ? -3.106 3.399 -17.399 1.00 97.56 105 HIS A N 1
ATOM 853 C CA . HIS A 1 105 ? -2.172 3.895 -18.420 1.00 97.56 105 HIS A CA 1
ATOM 854 C C . HIS A 1 105 ? -1.141 4.878 -17.859 1.00 97.56 105 HIS A C 1
ATOM 856 O O . HIS A 1 105 ? 0.025 4.836 -18.235 1.00 97.56 105 HIS A O 1
ATOM 862 N N . CYS A 1 106 ? -1.532 5.748 -16.924 1.00 97.31 106 CYS A N 1
ATOM 863 C CA . CYS A 1 106 ? -0.617 6.704 -16.304 1.00 97.31 106 CYS A CA 1
ATOM 864 C C . CYS A 1 106 ? 0.445 5.992 -15.450 1.00 97.31 106 CYS A C 1
ATOM 866 O O . CYS A 1 106 ? 1.618 6.365 -15.508 1.00 97.31 106 CYS A O 1
ATOM 868 N N . TYR A 1 107 ? 0.066 4.918 -14.746 1.00 97.44 107 TYR A N 1
ATOM 869 C CA . TYR A 1 107 ? 1.043 4.026 -14.116 1.00 97.44 107 TYR A CA 1
ATOM 870 C C . TYR A 1 107 ? 1.959 3.385 -15.161 1.00 97.44 107 TYR A C 1
ATOM 872 O O . TYR A 1 107 ? 3.173 3.416 -14.988 1.00 97.44 107 TYR A O 1
ATOM 880 N N . ALA A 1 108 ? 1.418 2.867 -16.268 1.00 97.50 108 ALA A N 1
ATOM 881 C CA . ALA A 1 108 ? 2.226 2.251 -17.319 1.00 97.50 108 ALA A CA 1
ATOM 882 C C . ALA A 1 108 ? 3.280 3.222 -17.880 1.00 97.50 108 ALA A C 1
ATOM 884 O O . ALA A 1 108 ? 4.444 2.848 -18.009 1.00 97.50 108 ALA A O 1
ATOM 885 N N . TYR A 1 109 ? 2.919 4.485 -18.145 1.00 97.25 109 TYR A N 1
ATOM 886 C CA . TYR A 1 109 ? 3.876 5.518 -18.572 1.00 97.25 109 TYR A CA 1
ATOM 887 C C . TYR A 1 109 ? 4.995 5.730 -17.547 1.00 97.25 109 TYR A C 1
ATOM 889 O O . TYR A 1 109 ? 6.169 5.768 -17.914 1.00 97.25 109 TYR A O 1
ATOM 897 N N . ALA A 1 110 ? 4.638 5.859 -16.268 1.00 96.12 110 ALA A N 1
ATOM 898 C CA . ALA A 1 110 ? 5.591 6.047 -15.181 1.00 96.12 110 ALA A CA 1
ATOM 899 C C . ALA A 1 110 ? 6.532 4.838 -15.036 1.00 96.12 110 ALA A C 1
ATOM 901 O O . ALA A 1 110 ? 7.754 4.982 -15.039 1.00 96.12 110 ALA A O 1
ATOM 902 N N . HIS A 1 111 ? 5.977 3.632 -14.965 1.00 95.50 111 HIS A N 1
ATOM 903 C CA . HIS A 1 111 ? 6.754 2.422 -14.726 1.00 95.50 111 HIS A CA 1
ATOM 904 C C . HIS A 1 111 ? 7.548 1.952 -15.942 1.00 95.50 111 HIS A C 1
ATOM 906 O O . HIS A 1 111 ? 8.621 1.386 -15.754 1.00 95.50 111 HIS A O 1
ATOM 912 N N . LYS A 1 112 ? 7.126 2.277 -17.171 1.00 94.75 112 LYS A N 1
ATOM 913 C CA . LYS A 1 112 ? 7.956 2.064 -18.364 1.00 94.75 112 LYS A CA 1
ATOM 914 C C . LYS A 1 112 ? 9.329 2.716 -18.214 1.00 94.75 112 LYS A C 1
ATOM 916 O O . LYS A 1 112 ? 10.340 2.075 -18.474 1.00 94.75 112 LYS A O 1
ATOM 921 N N . VAL A 1 113 ? 9.370 3.959 -17.731 1.00 93.06 113 VAL A N 1
ATOM 922 C CA . VAL A 1 113 ? 10.626 4.695 -17.523 1.00 93.06 113 VAL A CA 1
ATOM 923 C C . VAL A 1 113 ? 11.481 4.059 -16.421 1.00 93.06 113 VAL A C 1
ATOM 925 O O . VAL A 1 113 ? 12.704 4.060 -16.534 1.00 93.06 113 VAL A O 1
ATOM 928 N N . ILE A 1 114 ? 10.866 3.487 -15.377 1.00 92.62 114 ILE A N 1
ATOM 929 C CA . ILE A 1 114 ? 11.593 2.705 -14.359 1.00 92.62 114 ILE A CA 1
ATOM 930 C C . ILE A 1 114 ? 12.234 1.469 -14.993 1.00 92.62 114 ILE A C 1
ATOM 932 O O . ILE A 1 114 ? 13.443 1.284 -14.840 1.00 92.62 114 ILE A O 1
ATOM 936 N N . CYS A 1 115 ? 11.459 0.668 -15.729 1.00 91.31 115 CYS A N 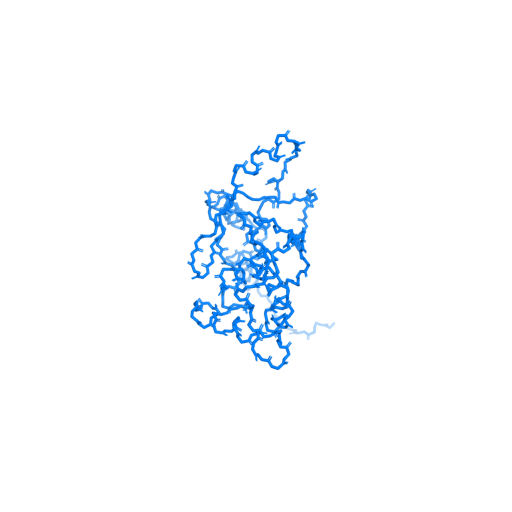1
ATOM 937 C CA . CYS A 1 115 ? 11.935 -0.557 -16.378 1.00 91.31 115 CYS A CA 1
ATOM 938 C C . CYS A 1 115 ? 13.038 -0.289 -17.408 1.00 91.31 115 CYS A C 1
ATOM 940 O O . CYS A 1 115 ? 13.966 -1.078 -17.536 1.00 91.31 115 CYS A O 1
ATOM 942 N N . GLU A 1 116 ? 12.959 0.834 -18.121 1.00 92.00 116 GLU A N 1
ATOM 943 C CA . GLU A 1 116 ? 13.952 1.234 -19.123 1.00 92.00 116 GLU A CA 1
ATOM 944 C C . GLU A 1 116 ? 15.182 1.942 -18.532 1.00 92.00 116 GLU A C 1
ATOM 946 O O . GLU A 1 116 ? 16.080 2.317 -19.286 1.00 92.00 116 GLU A O 1
ATOM 951 N N . SER A 1 117 ? 15.235 2.171 -17.216 1.00 90.75 117 SER A N 1
ATOM 952 C CA . SER A 1 117 ? 16.367 2.836 -16.558 1.00 90.75 117 SER A CA 1
ATOM 953 C C . SER A 1 117 ? 17.512 1.870 -16.223 1.00 90.75 117 SER A C 1
ATOM 955 O O . SER A 1 117 ? 17.428 0.665 -16.440 1.00 90.75 117 SER A O 1
ATOM 957 N N . ALA A 1 118 ? 18.598 2.387 -15.635 1.00 84.69 118 ALA A N 1
ATOM 958 C CA . ALA A 1 118 ? 19.735 1.576 -15.181 1.00 84.69 118 ALA A CA 1
ATOM 959 C C . ALA A 1 118 ? 19.414 0.552 -14.061 1.00 84.69 118 ALA A C 1
ATOM 961 O O . ALA A 1 118 ? 20.315 -0.183 -13.655 1.00 84.69 118 ALA A O 1
ATOM 962 N N . GLY A 1 119 ? 18.170 0.503 -13.569 1.00 84.81 119 GLY A N 1
ATOM 963 C CA . GLY A 1 119 ? 17.748 -0.336 -12.447 1.00 84.81 119 GLY A CA 1
ATOM 964 C C . GLY A 1 119 ? 18.074 0.275 -11.080 1.00 84.81 119 GLY A C 1
ATOM 965 O O . GLY A 1 119 ? 18.777 1.285 -10.975 1.00 84.81 119 GLY A O 1
ATOM 966 N N . ALA A 1 120 ? 17.531 -0.330 -10.024 1.00 89.12 120 ALA A N 1
ATOM 967 C CA . ALA A 1 120 ? 17.780 0.054 -8.638 1.00 89.12 120 ALA A CA 1
ATOM 968 C C . ALA A 1 120 ? 17.674 -1.165 -7.712 1.00 89.12 120 ALA A C 1
ATOM 970 O O . ALA A 1 120 ? 16.781 -1.990 -7.885 1.00 89.12 120 ALA A O 1
ATOM 971 N N . ASP A 1 121 ? 18.545 -1.229 -6.703 1.00 91.19 121 ASP A N 1
ATOM 972 C CA . ASP A 1 121 ? 18.484 -2.251 -5.647 1.00 91.19 121 ASP A CA 1
ATOM 973 C C . ASP A 1 121 ? 17.494 -1.875 -4.527 1.00 91.19 121 ASP A C 1
ATOM 975 O O . ASP A 1 121 ? 17.043 -2.730 -3.771 1.00 91.19 121 ASP A O 1
ATOM 979 N N . LEU A 1 122 ? 17.152 -0.584 -4.414 1.00 94.06 122 LEU A N 1
ATOM 980 C CA . LEU A 1 122 ? 16.252 -0.037 -3.400 1.00 94.06 122 LEU A CA 1
ATOM 981 C C . LEU A 1 122 ? 15.326 1.018 -4.014 1.00 94.06 122 LEU A C 1
ATOM 983 O O . LEU A 1 122 ? 15.787 1.992 -4.613 1.00 94.06 122 LEU A O 1
ATOM 987 N N . PHE A 1 123 ? 14.022 0.860 -3.787 1.00 95.12 123 PHE A N 1
ATOM 988 C CA . PHE A 1 123 ? 13.004 1.846 -4.141 1.00 95.12 123 PHE A CA 1
ATOM 989 C C . PHE A 1 123 ? 12.507 2.571 -2.888 1.00 95.12 123 PHE A C 1
ATOM 991 O O . PHE A 1 123 ? 12.052 1.945 -1.933 1.00 95.12 123 PHE A O 1
ATOM 998 N N . LEU A 1 124 ? 12.549 3.905 -2.909 1.00 96.31 124 LEU A N 1
ATOM 999 C CA . LEU A 1 124 ? 11.918 4.745 -1.891 1.00 96.31 124 LEU A CA 1
ATOM 1000 C C . LEU A 1 124 ? 10.570 5.235 -2.421 1.00 96.31 124 LEU A C 1
ATOM 1002 O O . LEU A 1 124 ? 10.523 6.022 -3.365 1.00 96.31 124 LEU A O 1
ATOM 1006 N N . ILE A 1 125 ? 9.476 4.770 -1.815 1.00 97.12 125 ILE A N 1
ATOM 1007 C CA . ILE A 1 125 ? 8.113 5.122 -2.227 1.00 97.12 125 ILE A CA 1
ATOM 1008 C C . ILE A 1 125 ? 7.515 6.076 -1.196 1.00 97.12 125 ILE A C 1
ATOM 1010 O O . ILE A 1 125 ? 7.275 5.702 -0.049 1.00 97.12 125 ILE A O 1
ATOM 1014 N N . LEU A 1 126 ? 7.260 7.313 -1.617 1.00 96.75 126 LEU A N 1
ATOM 1015 C CA . LEU A 1 126 ? 6.599 8.324 -0.794 1.00 96.75 126 LEU A CA 1
ATOM 1016 C C . LEU A 1 126 ? 5.104 8.338 -1.119 1.00 96.75 126 LEU A C 1
ATOM 1018 O O . LEU A 1 126 ? 4.677 8.918 -2.115 1.00 96.75 126 LEU A O 1
ATOM 1022 N N . GLY A 1 127 ? 4.320 7.661 -0.282 1.00 96.00 127 GLY A N 1
ATOM 1023 C CA . GLY A 1 127 ? 2.863 7.639 -0.377 1.00 96.00 127 GLY A CA 1
ATOM 1024 C C . GLY A 1 127 ? 2.197 8.804 0.354 1.00 96.00 127 GLY A C 1
ATOM 1025 O O . GLY A 1 127 ? 2.768 9.410 1.261 1.00 96.00 127 GLY A O 1
ATOM 1026 N N . THR A 1 128 ? 0.953 9.095 -0.019 1.00 94.62 128 THR A N 1
ATOM 1027 C CA . THR A 1 128 ? 0.082 10.008 0.728 1.00 94.62 128 THR A CA 1
ATOM 1028 C C . THR A 1 128 ? -0.639 9.245 1.834 1.00 94.62 128 THR A C 1
ATOM 1030 O O . THR A 1 128 ? -1.183 8.170 1.582 1.00 94.62 128 THR A O 1
ATOM 1033 N N . ALA A 1 129 ? -0.642 9.807 3.044 1.00 95.56 129 ALA A N 1
ATOM 1034 C CA . ALA A 1 129 ? -1.513 9.377 4.129 1.00 95.56 129 ALA A CA 1
ATOM 1035 C C . ALA A 1 129 ? -2.859 10.107 4.017 1.00 95.56 129 ALA A C 1
ATOM 1037 O O . ALA A 1 129 ? -2.909 11.335 4.083 1.00 95.56 129 ALA A O 1
ATOM 1038 N N . HIS A 1 130 ? -3.943 9.355 3.845 1.00 96.19 130 HIS A N 1
ATOM 1039 C CA . HIS A 1 130 ? -5.303 9.894 3.774 1.00 96.19 130 HIS A CA 1
ATOM 1040 C C . HIS A 1 130 ? -5.942 10.054 5.157 1.00 96.19 130 HIS A C 1
ATOM 1042 O O . HIS A 1 130 ? -6.866 10.848 5.336 1.00 96.19 130 HIS A O 1
ATOM 1048 N N . ALA A 1 131 ? -5.455 9.298 6.142 1.00 95.06 131 ALA A N 1
ATOM 1049 C CA . ALA A 1 131 ? -5.853 9.444 7.534 1.00 95.06 131 ALA A CA 1
ATOM 1050 C C . ALA A 1 131 ? -5.065 10.580 8.218 1.00 95.06 131 ALA A C 1
ATOM 1052 O O . ALA A 1 131 ? -3.914 10.825 7.854 1.00 95.06 131 ALA A O 1
ATOM 1053 N N . PRO A 1 132 ? -5.637 11.243 9.241 1.00 94.56 132 PRO A N 1
ATOM 1054 C CA . PRO A 1 132 ? -4.894 12.194 10.060 1.00 94.56 132 PRO A CA 1
ATOM 1055 C C . PRO A 1 132 ? -3.669 11.545 10.715 1.00 94.56 132 PRO A C 1
ATOM 1057 O O . PRO A 1 132 ? -3.777 10.462 11.292 1.00 94.56 132 PRO A O 1
ATOM 1060 N N . THR A 1 133 ? -2.532 12.236 10.676 1.00 94.94 133 THR A N 1
ATOM 1061 C CA . THR A 1 133 ? -1.280 11.822 11.323 1.00 94.94 133 THR A CA 1
ATOM 1062 C C . THR A 1 133 ? -0.837 12.859 12.350 1.00 94.94 133 THR A C 1
ATOM 1064 O O . THR A 1 133 ? -1.130 14.051 12.223 1.00 94.94 133 THR A O 1
ATOM 1067 N N . LYS A 1 134 ? -0.133 12.416 13.393 1.00 94.94 134 LYS A N 1
ATOM 1068 C CA . LYS A 1 134 ? 0.533 13.305 14.356 1.00 94.94 134 LYS A CA 1
ATOM 1069 C C . LYS A 1 134 ? 1.900 13.753 13.848 1.00 94.94 134 LYS A C 1
ATOM 1071 O O . LYS A 1 134 ? 2.338 14.859 14.153 1.00 94.94 134 LYS A O 1
ATOM 1076 N N . MET A 1 135 ? 2.568 12.886 13.093 1.00 93.69 135 MET A N 1
ATOM 1077 C CA . MET A 1 135 ? 3.884 13.113 12.512 1.00 93.69 135 MET A CA 1
ATOM 1078 C C . MET A 1 135 ? 3.774 13.454 11.019 1.00 93.69 135 MET A C 1
ATOM 1080 O O . MET A 1 135 ? 2.838 13.010 10.349 1.00 93.69 135 MET A O 1
ATOM 1084 N N . PRO A 1 136 ? 4.737 14.213 10.458 1.00 91.25 136 PRO A N 1
ATOM 1085 C CA . PRO A 1 136 ? 4.745 14.535 9.029 1.00 91.25 136 PRO A CA 1
ATOM 1086 C C . PRO A 1 136 ? 4.982 13.307 8.138 1.00 91.25 136 PRO A C 1
ATOM 1088 O O . PRO A 1 136 ? 4.581 13.309 6.979 1.00 91.25 136 PRO A O 1
ATOM 1091 N N . PHE A 1 137 ? 5.621 12.263 8.673 1.00 93.50 137 PHE A N 1
ATOM 1092 C CA . PHE A 1 137 ? 5.890 11.009 7.976 1.00 93.50 137 PHE A CA 1
ATOM 1093 C C . PHE A 1 137 ? 5.616 9.825 8.901 1.00 93.50 137 PHE A C 1
ATOM 1095 O O . PHE A 1 137 ? 5.962 9.871 10.083 1.00 93.50 137 PHE A O 1
ATOM 1102 N N . ALA A 1 138 ? 5.055 8.759 8.334 1.00 95.75 138 ALA A N 1
ATOM 1103 C CA . ALA A 1 138 ? 4.854 7.483 9.006 1.00 95.75 138 ALA A CA 1
ATOM 1104 C C . ALA A 1 138 ? 5.629 6.393 8.260 1.00 95.75 138 ALA A C 1
ATOM 1106 O O . ALA A 1 138 ? 5.287 6.044 7.129 1.00 95.75 138 ALA A O 1
ATOM 1107 N N . LEU A 1 139 ? 6.666 5.849 8.890 1.00 96.56 139 LEU A N 1
ATOM 1108 C CA . LEU A 1 139 ? 7.421 4.715 8.361 1.00 96.56 139 LEU A CA 1
ATOM 1109 C C . LEU A 1 139 ? 6.848 3.407 8.913 1.00 96.56 139 LEU A C 1
ATOM 1111 O O . LEU A 1 139 ? 6.161 3.387 9.934 1.00 96.56 139 LEU A O 1
ATOM 1115 N N . THR A 1 140 ? 7.152 2.300 8.243 1.00 97.12 140 THR A N 1
ATOM 1116 C CA . THR A 1 140 ? 6.893 0.960 8.766 1.00 97.12 140 THR A CA 1
ATOM 1117 C C . THR A 1 140 ? 8.091 0.063 8.499 1.00 97.12 140 THR A C 1
ATOM 1119 O O . THR A 1 140 ? 8.746 0.195 7.468 1.00 97.12 140 THR A O 1
ATOM 1122 N N . ARG A 1 141 ? 8.387 -0.844 9.438 1.00 97.00 141 ARG A N 1
ATOM 1123 C CA . ARG A 1 141 ? 9.388 -1.912 9.240 1.00 97.00 141 ARG A CA 1
ATOM 1124 C C . ARG A 1 141 ? 8.769 -3.197 8.686 1.00 97.00 141 ARG A C 1
ATOM 1126 O O . ARG A 1 141 ? 9.476 -4.183 8.503 1.00 97.00 141 ARG A O 1
ATOM 1133 N N . LYS A 1 142 ? 7.449 -3.210 8.489 1.00 98.25 142 LYS A N 1
ATOM 1134 C CA . LYS A 1 142 ? 6.707 -4.387 8.042 1.00 98.25 142 LYS A CA 1
ATOM 1135 C C . LYS A 1 142 ? 6.942 -4.612 6.559 1.00 98.25 142 LYS A C 1
ATOM 1137 O O . LYS A 1 142 ? 6.805 -3.674 5.783 1.00 98.25 142 LYS A O 1
ATOM 1142 N N . HIS A 1 143 ? 7.206 -5.856 6.175 1.00 98.50 143 HIS A N 1
ATOM 1143 C CA . HIS A 1 143 ? 7.242 -6.249 4.770 1.00 98.50 143 HIS A CA 1
ATOM 1144 C C . HIS A 1 143 ? 5.830 -6.202 4.177 1.00 98.50 143 HIS A C 1
ATOM 1146 O O . HIS A 1 143 ? 4.841 -6.356 4.898 1.00 98.50 143 HIS A O 1
ATOM 1152 N N . PHE A 1 144 ? 5.723 -5.984 2.873 1.00 98.38 144 PHE A N 1
ATOM 1153 C CA . PHE A 1 144 ? 4.438 -5.804 2.205 1.00 98.38 144 PHE A CA 1
ATOM 1154 C C . PHE A 1 144 ? 4.050 -7.090 1.493 1.00 98.38 144 PHE A C 1
ATOM 1156 O O . PHE A 1 144 ? 4.820 -7.624 0.701 1.00 98.38 144 PHE A O 1
ATOM 1163 N N . GLU A 1 145 ? 2.855 -7.591 1.767 1.00 97.75 145 GLU A N 1
ATOM 1164 C CA . GLU A 1 145 ? 2.277 -8.672 0.980 1.00 97.75 145 GLU A CA 1
ATOM 1165 C C . GLU A 1 145 ? 1.762 -8.132 -0.355 1.00 97.75 145 GLU A C 1
ATOM 1167 O O . GLU A 1 145 ? 1.152 -7.065 -0.418 1.00 97.75 145 GLU A O 1
ATOM 1172 N N . THR A 1 146 ? 2.010 -8.884 -1.420 1.00 96.88 146 THR A N 1
ATOM 1173 C CA . THR A 1 146 ? 1.494 -8.632 -2.764 1.00 96.88 146 THR A CA 1
ATOM 1174 C C . THR A 1 146 ? 0.927 -9.930 -3.342 1.00 96.88 146 THR A C 1
ATOM 1176 O O . THR A 1 146 ? 1.236 -11.012 -2.829 1.00 96.88 146 THR A O 1
ATOM 1179 N N . PRO A 1 147 ? 0.163 -9.870 -4.446 1.00 96.06 147 PRO A N 1
ATOM 1180 C CA . PRO A 1 147 ? -0.353 -11.069 -5.107 1.00 96.06 147 PRO A CA 1
ATOM 1181 C C . PRO A 1 147 ? 0.721 -12.079 -5.548 1.00 96.06 147 PRO A C 1
ATOM 1183 O O . PRO A 1 147 ? 0.406 -13.255 -5.719 1.00 96.06 147 PRO A O 1
ATOM 1186 N N . TRP A 1 148 ? 1.981 -11.651 -5.706 1.00 96.56 148 TRP A N 1
ATOM 1187 C CA . TRP A 1 148 ? 3.102 -12.513 -6.112 1.00 96.56 148 TRP A CA 1
ATOM 1188 C C . TRP A 1 148 ? 4.047 -12.896 -4.965 1.00 96.56 148 TRP A C 1
ATOM 1190 O O . TRP A 1 148 ? 5.010 -13.628 -5.188 1.00 96.56 148 TRP A O 1
ATOM 1200 N N . GLY A 1 149 ? 3.767 -12.457 -3.734 1.00 96.12 149 GLY A N 1
ATOM 1201 C CA . GLY A 1 149 ? 4.569 -12.772 -2.553 1.00 96.12 149 GLY A CA 1
ATOM 1202 C C . GLY A 1 149 ? 4.927 -11.548 -1.717 1.00 96.12 149 GLY A C 1
ATOM 1203 O O . GLY A 1 149 ? 4.341 -10.473 -1.854 1.00 96.12 149 GLY A O 1
ATOM 1204 N N . ILE A 1 150 ? 5.883 -11.728 -0.807 1.00 98.00 150 ILE A N 1
ATOM 1205 C CA . ILE A 1 150 ? 6.324 -10.681 0.116 1.00 98.00 150 ILE A CA 1
ATOM 1206 C C . ILE A 1 150 ? 7.395 -9.806 -0.539 1.00 98.00 150 ILE A C 1
ATOM 1208 O O . ILE A 1 150 ? 8.415 -10.310 -1.000 1.00 98.00 150 ILE A O 1
ATOM 1212 N N . VAL A 1 151 ? 7.186 -8.491 -0.501 1.00 97.88 151 VAL A N 1
ATOM 1213 C CA . VAL A 1 151 ? 8.193 -7.478 -0.823 1.00 97.88 151 VAL A CA 1
ATOM 1214 C C . VAL A 1 151 ? 8.858 -7.009 0.464 1.00 97.88 151 VAL A C 1
ATOM 1216 O O . VAL A 1 151 ? 8.207 -6.502 1.385 1.00 97.88 151 VAL A O 1
ATOM 1219 N N . GLU A 1 152 ? 10.175 -7.176 0.531 1.00 97.94 152 GLU A N 1
ATOM 1220 C CA . GLU A 1 152 ? 10.948 -6.852 1.719 1.00 97.94 152 GLU A CA 1
ATOM 1221 C C . GLU A 1 152 ? 11.175 -5.343 1.868 1.00 97.94 152 GLU A C 1
ATOM 1223 O O . GLU A 1 152 ? 11.730 -4.676 1.000 1.00 97.94 152 GLU A O 1
ATOM 1228 N N . THR A 1 153 ? 10.796 -4.791 3.019 1.00 98.19 153 THR A N 1
ATOM 1229 C CA . THR A 1 153 ? 11.288 -3.488 3.470 1.00 98.19 153 THR A CA 1
ATOM 1230 C C . THR A 1 153 ? 12.748 -3.564 3.913 1.00 98.19 153 THR A C 1
ATOM 1232 O O . THR A 1 153 ? 13.090 -4.369 4.782 1.00 98.19 153 THR A O 1
ATOM 1235 N N . ASP A 1 154 ? 13.592 -2.673 3.385 1.00 98.06 154 ASP A N 1
ATOM 1236 C CA . ASP A 1 154 ? 14.995 -2.558 3.791 1.00 98.06 154 ASP A CA 1
ATOM 1237 C C . ASP A 1 154 ? 15.119 -1.958 5.202 1.00 98.06 154 ASP A C 1
ATOM 1239 O O . ASP A 1 154 ? 15.158 -0.742 5.419 1.00 98.06 154 ASP A O 1
ATOM 1243 N N . GLN A 1 155 ? 15.187 -2.842 6.195 1.00 96.81 155 GLN A N 1
ATOM 1244 C CA . GLN A 1 155 ? 15.322 -2.452 7.597 1.00 96.81 155 GLN A CA 1
ATOM 1245 C C . GLN A 1 155 ? 16.706 -1.871 7.920 1.00 96.81 155 GLN A C 1
ATOM 1247 O O . GLN A 1 155 ? 16.828 -1.097 8.870 1.00 96.81 155 GLN A O 1
ATOM 1252 N N . THR A 1 156 ? 17.741 -2.207 7.143 1.00 96.94 156 THR A N 1
ATOM 1253 C CA . THR A 1 156 ? 19.094 -1.664 7.341 1.00 96.94 156 THR A CA 1
ATOM 1254 C C . THR A 1 156 ? 19.127 -0.196 6.939 1.00 96.94 156 THR A C 1
ATOM 1256 O O . THR A 1 156 ? 19.662 0.635 7.678 1.00 96.94 156 THR A O 1
ATOM 1259 N N . PHE A 1 157 ? 18.503 0.139 5.808 1.00 97.06 157 PHE A N 1
ATOM 1260 C CA . PHE A 1 157 ? 18.296 1.517 5.384 1.00 97.06 157 PHE A CA 1
ATOM 1261 C C . PHE A 1 157 ? 17.539 2.313 6.452 1.00 97.06 157 PHE A C 1
ATOM 1263 O O . PHE A 1 157 ? 18.027 3.358 6.881 1.00 97.06 157 PHE A O 1
ATOM 1270 N N . LEU A 1 158 ? 16.405 1.795 6.944 1.00 96.19 158 LEU A N 1
ATOM 1271 C CA . LEU A 1 158 ? 15.610 2.466 7.982 1.00 96.19 158 LEU A CA 1
ATOM 1272 C C . LEU A 1 158 ? 16.413 2.696 9.269 1.00 96.19 158 LEU A C 1
ATOM 1274 O O . LEU A 1 158 ? 16.425 3.807 9.795 1.00 96.19 158 LEU A O 1
ATOM 1278 N N . ALA A 1 159 ? 17.147 1.686 9.740 1.00 94.88 159 ALA A N 1
ATOM 1279 C CA . ALA A 1 159 ? 17.971 1.801 10.942 1.00 94.88 159 ALA A CA 1
ATOM 1280 C C . ALA A 1 159 ? 19.099 2.836 10.798 1.00 94.88 159 ALA A C 1
ATOM 1282 O O . ALA A 1 159 ? 19.491 3.465 11.780 1.00 94.88 159 ALA A O 1
ATOM 1283 N N . ASN A 1 160 ? 19.649 3.017 9.595 1.00 95.62 160 ASN A N 1
ATOM 1284 C CA . ASN A 1 160 ? 20.639 4.060 9.334 1.00 95.62 160 ASN A CA 1
ATOM 1285 C C . ASN A 1 160 ? 19.989 5.442 9.210 1.00 95.62 160 ASN A C 1
ATOM 1287 O O . ASN A 1 160 ? 20.502 6.399 9.782 1.00 95.62 160 ASN A O 1
ATOM 1291 N N . PHE A 1 161 ? 18.839 5.539 8.543 1.00 94.56 161 PHE A N 1
ATOM 1292 C CA . PHE A 1 161 ? 18.075 6.780 8.423 1.00 94.56 161 PHE A CA 1
ATOM 1293 C C . PHE A 1 161 ? 17.659 7.343 9.793 1.00 94.56 161 PHE A C 1
ATOM 1295 O O . PHE A 1 161 ? 17.785 8.538 10.046 1.00 94.56 161 PHE A O 1
ATOM 1302 N N . GLU A 1 162 ? 17.244 6.477 10.716 1.00 93.44 162 GLU A N 1
ATOM 1303 C CA . GLU A 1 162 ? 16.850 6.849 12.083 1.00 93.44 162 GLU A CA 1
ATOM 1304 C C . GLU A 1 162 ? 17.996 7.413 12.931 1.00 93.44 162 GLU A C 1
ATOM 1306 O O . GLU A 1 162 ? 17.750 8.204 13.841 1.00 93.44 162 GLU A O 1
ATOM 1311 N N . LYS A 1 163 ? 19.249 7.033 12.645 1.00 94.50 163 LYS A N 1
ATOM 1312 C CA . LYS A 1 163 ? 20.421 7.612 13.325 1.00 94.50 163 LYS A CA 1
ATOM 1313 C C . LYS A 1 163 ? 20.629 9.069 12.923 1.00 94.50 163 LYS A C 1
ATOM 1315 O O . LYS A 1 163 ? 21.013 9.877 13.762 1.00 94.50 163 LYS A O 1
ATOM 1320 N N . GLU A 1 164 ? 20.359 9.390 11.660 1.00 94.81 164 GLU A N 1
ATOM 1321 C CA . GLU A 1 164 ? 20.505 10.740 11.108 1.00 94.81 164 GLU A CA 1
ATOM 1322 C C . GLU A 1 164 ? 19.293 11.630 11.433 1.00 94.81 164 GLU A C 1
ATOM 1324 O O . GLU A 1 164 ? 19.425 12.847 11.567 1.00 94.81 164 GLU A O 1
ATOM 1329 N N . CYS A 1 165 ? 18.105 11.036 11.592 1.00 91.88 165 CYS A N 1
ATOM 1330 C CA . CYS A 1 165 ? 16.872 11.746 11.922 1.00 91.88 165 CYS A CA 1
ATOM 1331 C C . CYS A 1 165 ? 16.150 11.093 13.118 1.00 91.88 165 CYS A C 1
ATOM 1333 O O . CYS A 1 165 ? 15.318 10.202 12.923 1.00 91.88 165 CYS A O 1
ATOM 1335 N N . PRO A 1 166 ? 16.415 11.538 14.363 1.00 86.06 166 PRO A N 1
ATOM 1336 C CA . PRO A 1 166 ? 15.884 10.911 15.574 1.00 86.06 166 PRO A CA 1
ATOM 1337 C C . PRO A 1 166 ? 14.440 11.357 15.878 1.00 86.06 166 PRO A C 1
ATOM 1339 O O . PRO A 1 166 ? 14.144 11.898 16.944 1.00 86.06 166 PRO A O 1
ATOM 1342 N N . LEU A 1 167 ? 13.525 11.152 14.929 1.00 90.12 167 LEU A N 1
ATOM 1343 C CA . LEU A 1 167 ? 12.084 11.339 15.107 1.00 90.12 167 LEU A CA 1
ATOM 1344 C C . LEU A 1 167 ? 11.394 9.983 15.288 1.00 90.12 167 LEU A C 1
ATOM 1346 O O . LEU A 1 167 ? 11.814 8.971 14.729 1.00 90.12 167 LEU A O 1
ATOM 1350 N N . ASN A 1 168 ? 10.289 9.953 16.039 1.00 92.69 168 ASN A N 1
ATOM 1351 C CA . ASN A 1 168 ? 9.463 8.750 16.129 1.00 92.69 168 ASN A CA 1
ATOM 1352 C C . ASN A 1 168 ? 8.557 8.622 14.893 1.00 92.69 168 ASN A C 1
ATOM 1354 O O . ASN A 1 168 ? 7.391 9.010 14.925 1.00 92.69 168 ASN A O 1
ATOM 1358 N N . PHE A 1 169 ? 9.083 8.048 13.813 1.00 94.19 169 PHE A N 1
ATOM 1359 C CA . PHE A 1 169 ? 8.325 7.796 12.582 1.00 94.19 169 PHE A CA 1
ATOM 1360 C C . PHE A 1 169 ? 7.266 6.686 12.699 1.00 94.19 169 PHE A C 1
ATOM 1362 O O . PHE A 1 169 ? 6.513 6.470 11.753 1.00 94.19 169 PHE A O 1
ATOM 1369 N N . TYR A 1 170 ? 7.198 5.979 13.831 1.00 95.75 170 TYR A N 1
ATOM 1370 C CA . TYR A 1 170 ? 6.298 4.837 14.036 1.00 95.75 170 TYR A CA 1
ATOM 1371 C C . TYR A 1 170 ? 5.082 5.172 14.906 1.00 95.75 170 TYR A C 1
ATOM 1373 O O . TYR A 1 170 ? 4.248 4.300 15.141 1.00 95.75 170 TYR A O 1
ATOM 1381 N N . GLU A 1 171 ? 4.959 6.421 15.373 1.00 95.75 171 GLU A N 1
ATOM 1382 C CA . GLU A 1 171 ? 3.802 6.893 16.152 1.00 95.75 171 GLU A CA 1
ATOM 1383 C C . GLU A 1 171 ? 2.480 6.622 15.417 1.00 95.75 171 GLU A C 1
ATOM 1385 O O . GLU A 1 171 ? 1.526 6.118 16.008 1.00 95.75 171 GLU A O 1
ATOM 1390 N N . ASP A 1 172 ? 2.457 6.890 14.110 1.00 96.56 172 ASP A N 1
ATOM 1391 C CA . ASP A 1 172 ? 1.286 6.722 13.250 1.00 96.56 172 ASP A CA 1
ATOM 1392 C C . ASP A 1 172 ? 1.365 5.451 12.378 1.00 96.56 172 ASP A C 1
ATOM 1394 O O . ASP A 1 172 ? 0.622 5.331 11.410 1.00 96.56 172 ASP A O 1
ATOM 1398 N N . GLU A 1 173 ? 2.227 4.469 12.695 1.00 97.12 173 GLU A N 1
ATOM 1399 C CA . GLU A 1 173 ? 2.449 3.278 11.842 1.00 97.12 173 GLU A CA 1
ATOM 1400 C C . GLU A 1 173 ? 1.138 2.542 11.499 1.00 97.12 173 GLU A C 1
ATOM 1402 O O . GLU A 1 173 ? 0.992 1.985 10.411 1.00 97.12 173 GLU A O 1
ATOM 1407 N N . PHE A 1 174 ? 0.146 2.573 12.396 1.00 97.31 174 PHE A N 1
ATOM 1408 C CA . PHE A 1 174 ? -1.142 1.908 12.193 1.00 97.31 174 PHE A CA 1
ATOM 1409 C C . PHE A 1 174 ? -1.900 2.378 10.939 1.00 97.31 174 PHE A C 1
ATOM 1411 O O . PHE A 1 174 ? -2.685 1.600 10.398 1.00 97.31 174 PHE A O 1
ATOM 1418 N N . ILE A 1 175 ? -1.655 3.594 10.432 1.00 96.56 175 ILE A N 1
ATOM 1419 C CA . ILE A 1 175 ? -2.309 4.078 9.202 1.00 96.56 175 ILE A CA 1
ATOM 1420 C C . ILE A 1 175 ? -1.972 3.200 7.988 1.00 96.56 175 ILE A C 1
ATOM 1422 O O . ILE A 1 175 ? -2.811 3.020 7.107 1.00 96.56 175 ILE A O 1
ATOM 1426 N N . HIS A 1 176 ? -0.785 2.575 7.975 1.00 97.31 176 HIS A N 1
ATOM 1427 C CA . HIS A 1 176 ? -0.362 1.660 6.907 1.00 97.31 176 HIS A CA 1
ATOM 1428 C C . HIS A 1 176 ? -1.300 0.468 6.750 1.00 97.31 176 HIS A C 1
ATOM 1430 O O . HIS A 1 176 ? -1.361 -0.108 5.668 1.00 97.31 176 HIS A O 1
ATOM 1436 N N . LYS A 1 177 ? -2.045 0.100 7.804 1.00 96.62 177 LYS A N 1
ATOM 1437 C CA . LYS A 1 177 ? -2.963 -1.041 7.778 1.00 96.62 177 LYS A CA 1
ATOM 1438 C C . LYS A 1 177 ? -4.015 -0.914 6.675 1.00 96.62 177 LYS A C 1
ATOM 1440 O O . LYS A 1 177 ? -4.448 -1.937 6.162 1.00 96.62 177 LYS A O 1
ATOM 1445 N N . THR A 1 178 ? -4.470 0.297 6.362 1.00 94.94 178 THR A N 1
ATOM 1446 C CA . THR A 1 178 ? -5.544 0.538 5.380 1.00 94.94 178 THR A CA 1
ATOM 1447 C C . THR A 1 178 ? -5.139 1.507 4.273 1.00 94.94 178 THR A C 1
ATOM 1449 O O . THR A 1 178 ? -5.928 1.755 3.368 1.00 94.94 178 THR A O 1
ATOM 1452 N N . GLU A 1 179 ? -3.941 2.089 4.342 1.00 96.44 179 GLU A N 1
ATOM 1453 C CA . GLU A 1 179 ? -3.475 3.067 3.361 1.00 96.44 179 GLU A CA 1
ATOM 1454 C C . GLU A 1 179 ? -3.061 2.397 2.047 1.00 96.44 179 GLU A C 1
ATOM 1456 O O . GLU A 1 179 ? -2.280 1.447 2.033 1.00 96.44 179 GLU A O 1
ATOM 1461 N N . HIS A 1 180 ? -3.541 2.922 0.925 1.00 95.88 180 HIS A N 1
ATOM 1462 C CA . HIS A 1 180 ? -3.453 2.285 -0.387 1.00 95.88 180 HIS A CA 1
ATOM 1463 C C . HIS A 1 180 ? -2.331 2.842 -1.265 1.00 95.88 180 HIS A C 1
ATOM 1465 O O . HIS A 1 180 ? -1.896 2.174 -2.204 1.00 95.88 180 HIS A O 1
ATOM 1471 N N . SER A 1 181 ? -1.845 4.048 -0.963 1.00 96.50 181 SER A N 1
ATOM 1472 C CA . SER A 1 181 ? -0.970 4.794 -1.870 1.00 96.50 181 SER A CA 1
ATOM 1473 C C . SER A 1 181 ? 0.338 4.076 -2.225 1.00 96.50 181 SER A C 1
ATOM 1475 O O . SER A 1 181 ? 0.737 4.079 -3.388 1.00 96.50 181 SER A O 1
ATOM 1477 N N . ILE A 1 182 ? 0.976 3.418 -1.252 1.00 97.56 182 ILE A N 1
ATOM 1478 C CA . ILE A 1 182 ? 2.212 2.641 -1.458 1.00 97.56 182 ILE A CA 1
ATOM 1479 C C . ILE A 1 182 ? 1.916 1.281 -2.107 1.00 97.56 182 ILE A C 1
ATOM 1481 O O . ILE A 1 182 ? 2.644 0.862 -3.003 1.00 97.56 182 ILE A O 1
ATOM 1485 N N . GLU A 1 183 ? 0.839 0.604 -1.690 1.00 97.44 183 GLU A N 1
ATOM 1486 C CA . GLU A 1 183 ? 0.481 -0.734 -2.189 1.00 97.44 183 GLU A CA 1
ATOM 1487 C C . GLU A 1 183 ? 0.280 -0.733 -3.709 1.00 97.44 183 GLU A C 1
ATOM 1489 O O . GLU A 1 183 ? 0.800 -1.611 -4.394 1.00 97.44 183 GLU A O 1
ATOM 1494 N N . LEU A 1 184 ? -0.385 0.293 -4.252 1.00 97.06 184 LEU A N 1
ATOM 1495 C CA . LEU A 1 184 ? -0.598 0.423 -5.696 1.00 97.06 184 LEU A CA 1
ATOM 1496 C C . LEU A 1 184 ? 0.709 0.567 -6.487 1.00 97.06 184 LEU A C 1
ATOM 1498 O O . LEU A 1 184 ? 0.791 0.069 -7.605 1.00 97.06 184 LEU A O 1
ATOM 1502 N N . GLN A 1 185 ? 1.737 1.211 -5.931 1.00 97.06 185 GLN A N 1
ATOM 1503 C CA . GLN A 1 185 ? 3.040 1.293 -6.604 1.00 97.06 185 GLN A CA 1
ATOM 1504 C C . GLN A 1 185 ? 3.784 -0.041 -6.531 1.00 97.06 185 GLN A C 1
ATOM 1506 O O . GLN A 1 185 ? 4.379 -0.470 -7.513 1.00 97.06 185 GLN A O 1
ATOM 1511 N N . LEU A 1 186 ? 3.736 -0.713 -5.376 1.00 96.62 186 LEU A N 1
ATOM 1512 C CA . LEU A 1 186 ? 4.409 -1.997 -5.166 1.00 96.62 186 LEU A CA 1
ATOM 1513 C C . LEU A 1 186 ? 3.853 -3.094 -6.071 1.00 96.62 186 LEU A C 1
ATOM 1515 O O . LEU A 1 186 ? 4.622 -3.830 -6.682 1.00 96.62 186 LEU A O 1
ATOM 1519 N N . VAL A 1 187 ? 2.527 -3.179 -6.180 1.00 96.56 187 VAL A N 1
ATOM 1520 C CA . VAL A 1 187 ? 1.856 -4.146 -7.054 1.00 96.56 187 VAL A CA 1
ATOM 1521 C C . VAL A 1 187 ? 2.236 -3.902 -8.512 1.00 96.56 187 VAL A C 1
ATOM 1523 O O . VAL A 1 187 ? 2.576 -4.845 -9.220 1.00 96.56 187 VAL A O 1
ATOM 1526 N N . PHE A 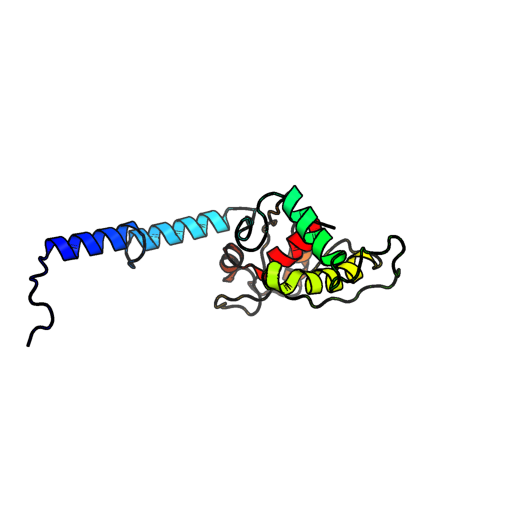1 188 ? 2.260 -2.645 -8.956 1.00 95.69 188 PHE A N 1
ATOM 1527 C CA . PHE A 1 188 ? 2.653 -2.335 -10.326 1.00 95.69 188 PHE A CA 1
ATOM 1528 C C . PHE A 1 188 ? 4.136 -2.650 -10.587 1.00 95.69 188 PHE A C 1
ATOM 1530 O O . PHE A 1 188 ? 4.460 -3.187 -11.639 1.00 95.69 188 PHE A O 1
ATOM 1537 N N . LEU A 1 189 ? 5.029 -2.386 -9.623 1.00 94.56 189 LEU A N 1
ATOM 1538 C CA . LEU A 1 189 ? 6.456 -2.727 -9.716 1.00 94.56 189 LEU A CA 1
ATOM 1539 C C . LEU A 1 189 ? 6.719 -4.239 -9.754 1.00 94.56 189 LEU A C 1
ATOM 1541 O O . LEU A 1 189 ? 7.610 -4.663 -10.476 1.00 94.56 189 LEU A O 1
ATOM 1545 N N . GLN A 1 190 ? 5.983 -5.045 -8.982 1.00 94.25 190 GLN A N 1
ATOM 1546 C CA . GLN A 1 190 ? 6.143 -6.509 -8.952 1.00 94.25 190 GLN A CA 1
ATOM 1547 C C . GLN A 1 190 ? 5.599 -7.211 -10.203 1.00 94.25 190 GLN A C 1
ATOM 1549 O O . GLN A 1 190 ? 6.005 -8.330 -10.504 1.00 94.25 190 GLN A O 1
ATOM 1554 N N . ALA A 1 191 ? 4.656 -6.586 -10.910 1.00 91.88 191 ALA A N 1
ATOM 1555 C CA . ALA A 1 191 ? 4.023 -7.175 -12.086 1.00 91.88 191 ALA A CA 1
ATOM 1556 C C . ALA A 1 191 ? 4.908 -7.171 -13.347 1.00 91.88 191 ALA A C 1
ATOM 1558 O O . ALA A 1 191 ? 4.598 -7.900 -14.301 1.00 91.88 191 ALA A O 1
ATOM 1559 N N . LEU A 1 192 ? 5.938 -6.316 -13.357 1.00 83.94 192 LEU A N 1
ATOM 1560 C CA . LEU A 1 192 ? 6.835 -6.025 -14.480 1.00 83.94 192 LEU A CA 1
ATOM 1561 C C . LEU A 1 192 ? 8.135 -6.816 -14.369 1.00 83.94 192 LEU A C 1
ATOM 1563 O O . LEU A 1 192 ? 8.537 -7.372 -15.416 1.00 83.94 192 LEU A O 1
#

pLDDT: mean 93.37, std 7.75, range [47.94, 98.5]

Sequence (192 aa):
MRRYCEIVYSEKIQEVVDHLDTNFLLESGRFWEKDRRIREDFKKSPIRSMVLAGESYAGDPLRLQEDIRGYFREPEGPGDPLENGSKARLAGIIAPHIDYRRGGHCYAYAHKVICESAGADLFLILGTAHAPTKMPFALTRKHFETPWGIVETDQTFLANFEKECPLNFYEDEFIHKTEHSIELQLVFLQAL